Protein AF-A0A851ERD4-F1 (afdb_monomer)

Structure (mmCIF, N/CA/C/O backbone):
data_AF-A0A851ERD4-F1
#
_entry.id   AF-A0A851ERD4-F1
#
loop_
_atom_site.group_PDB
_atom_site.id
_atom_site.type_symbol
_atom_site.label_atom_id
_atom_site.label_alt_id
_atom_site.label_comp_id
_atom_site.label_asym_id
_atom_site.label_entity_id
_atom_site.label_seq_id
_atom_site.pdbx_PDB_ins_code
_atom_site.Cartn_x
_atom_site.Cartn_y
_atom_site.Cartn_z
_atom_site.occupancy
_atom_site.B_iso_or_equiv
_atom_site.auth_seq_id
_atom_site.auth_comp_id
_atom_site.auth_asym_id
_atom_site.auth_atom_id
_atom_site.pdbx_PDB_model_num
ATOM 1 N N . GLU A 1 1 ? 6.445 -4.541 -17.013 1.00 86.62 1 GLU A N 1
ATOM 2 C CA . GLU A 1 1 ? 5.197 -4.159 -16.333 1.00 86.62 1 GLU A CA 1
ATOM 3 C C . GLU A 1 1 ? 5.462 -4.152 -14.835 1.00 86.62 1 GLU A C 1
ATOM 5 O O . GLU A 1 1 ? 6.075 -5.097 -14.352 1.00 86.62 1 GLU A O 1
ATOM 10 N N . LEU A 1 2 ? 5.060 -3.100 -14.121 1.00 92.81 2 LEU A N 1
ATOM 11 C CA . LEU A 1 2 ? 5.131 -3.051 -12.658 1.00 92.81 2 LEU A CA 1
ATOM 12 C C . LEU A 1 2 ? 3.850 -3.637 -12.060 1.00 92.81 2 LEU A C 1
ATOM 14 O O . LEU A 1 2 ? 2.750 -3.295 -12.493 1.00 92.81 2 LEU A O 1
ATOM 18 N N . LYS A 1 3 ? 3.982 -4.502 -11.052 1.00 94.31 3 LYS A N 1
ATOM 19 C CA . LYS A 1 3 ? 2.848 -5.085 -10.329 1.00 94.31 3 LYS A CA 1
ATOM 20 C C . LYS A 1 3 ? 2.863 -4.655 -8.873 1.00 94.31 3 LYS A C 1
ATOM 22 O O . LYS A 1 3 ? 3.857 -4.815 -8.178 1.00 94.31 3 LYS A O 1
ATOM 27 N N . VAL A 1 4 ? 1.721 -4.155 -8.408 1.00 92.75 4 VAL A N 1
ATOM 28 C CA . VAL A 1 4 ? 1.499 -3.775 -7.008 1.00 92.75 4 VAL A CA 1
ATOM 29 C C . VAL A 1 4 ? 0.450 -4.702 -6.402 1.00 92.75 4 VAL A C 1
ATOM 31 O O . VAL A 1 4 ? -0.598 -4.932 -7.023 1.00 92.75 4 VAL A O 1
ATOM 34 N N . SER A 1 5 ? 0.726 -5.233 -5.206 1.00 90.19 5 SER A N 1
ATOM 35 C CA . SER A 1 5 ? -0.166 -6.163 -4.491 1.00 90.19 5 SER A CA 1
ATOM 36 C C . SER A 1 5 ? -1.598 -5.623 -4.372 1.00 90.19 5 SER A C 1
ATOM 38 O O . SER A 1 5 ? -1.812 -4.412 -4.333 1.00 90.19 5 SER A O 1
ATOM 40 N N . ARG A 1 6 ? -2.602 -6.511 -4.408 1.00 83.88 6 ARG A N 1
ATOM 41 C CA . ARG A 1 6 ? -4.032 -6.134 -4.475 1.00 83.88 6 ARG A CA 1
ATOM 42 C C . ARG A 1 6 ? -4.675 -5.867 -3.123 1.00 83.88 6 ARG A C 1
ATOM 44 O O . ARG A 1 6 ? -5.624 -5.097 -3.072 1.00 83.88 6 ARG A O 1
ATOM 51 N N . MET A 1 7 ? -4.194 -6.529 -2.078 1.00 79.44 7 MET A N 1
ATOM 52 C CA . MET A 1 7 ? -4.766 -6.411 -0.746 1.00 79.44 7 MET A CA 1
ATOM 53 C C . MET A 1 7 ? -4.442 -5.035 -0.168 1.00 79.44 7 MET A C 1
ATOM 55 O O . MET A 1 7 ? -3.280 -4.643 -0.081 1.00 79.44 7 MET A O 1
ATOM 59 N N . THR A 1 8 ? -5.489 -4.298 0.182 1.00 85.81 8 THR A N 1
ATOM 60 C CA . THR A 1 8 ? -5.387 -2.940 0.722 1.00 85.81 8 THR A CA 1
ATOM 61 C C . THR A 1 8 ? -6.405 -2.675 1.834 1.00 85.81 8 THR A C 1
ATOM 63 O O . THR A 1 8 ? -6.611 -1.534 2.226 1.00 85.81 8 THR A O 1
ATOM 66 N N . ASN A 1 9 ? -7.056 -3.713 2.358 1.00 92.00 9 ASN A N 1
ATOM 67 C CA . ASN A 1 9 ? -8.061 -3.581 3.405 1.00 92.00 9 ASN A CA 1
ATOM 68 C C . ASN A 1 9 ? -7.537 -4.215 4.698 1.00 92.00 9 ASN A C 1
ATOM 70 O O . ASN A 1 9 ? -7.214 -5.399 4.712 1.00 92.00 9 ASN A O 1
ATOM 74 N N . PHE A 1 10 ? -7.466 -3.432 5.773 1.00 92.50 10 PHE A N 1
ATOM 75 C CA . PHE A 1 10 ? -7.065 -3.902 7.101 1.00 92.50 10 PHE A CA 1
ATOM 76 C C . PHE A 1 10 ? -8.134 -4.762 7.786 1.00 92.50 10 PHE A C 1
ATOM 78 O O . PHE A 1 10 ? -7.823 -5.488 8.734 1.00 92.50 10 PHE A O 1
ATOM 85 N N . GLY A 1 11 ? -9.369 -4.706 7.291 1.00 92.75 11 GLY A N 1
ATOM 86 C CA . GLY A 1 11 ? -10.546 -5.327 7.871 1.00 92.75 11 GLY A CA 1
ATOM 87 C C . GLY A 1 11 ? -11.132 -4.484 8.999 1.00 92.75 11 GLY A C 1
ATOM 88 O O . GLY A 1 11 ? -11.024 -3.254 9.010 1.00 92.75 11 GLY A O 1
ATOM 89 N N . THR A 1 12 ? -11.767 -5.174 9.940 1.00 93.38 12 THR A N 1
ATOM 90 C CA . THR A 1 12 ? -12.308 -4.575 11.159 1.00 93.38 12 THR A CA 1
ATOM 91 C C . THR A 1 12 ? -11.252 -4.591 12.261 1.00 93.38 12 THR A C 1
ATOM 93 O O . THR A 1 12 ? -10.697 -5.648 12.555 1.00 93.38 12 THR A O 1
ATOM 96 N N . LEU A 1 13 ? -10.995 -3.434 12.867 1.00 92.69 13 LEU A N 1
ATOM 97 C CA . LEU A 1 13 ? -10.062 -3.236 13.975 1.00 92.69 13 LEU A CA 1
ATOM 98 C C . LEU A 1 13 ? -10.820 -2.773 15.217 1.00 92.69 13 LEU A C 1
ATOM 100 O O . LEU A 1 13 ? -11.771 -1.990 15.119 1.00 92.69 13 LEU A O 1
ATOM 104 N N . LYS A 1 14 ? -10.379 -3.212 16.396 1.00 92.19 14 LYS A N 1
ATOM 105 C CA . LYS A 1 14 ? -10.869 -2.622 17.648 1.00 92.19 14 LYS A CA 1
ATOM 106 C C . LYS A 1 14 ? -10.272 -1.229 17.830 1.00 92.19 14 LYS A C 1
ATOM 108 O O . LYS A 1 14 ? -9.118 -0.999 17.473 1.00 92.19 14 LYS A O 1
ATOM 113 N N . GLN A 1 15 ? -11.029 -0.298 18.406 1.00 90.81 15 GLN A N 1
ATOM 114 C CA . GLN A 1 15 ? -10.487 1.019 18.741 1.00 90.81 15 GLN A CA 1
ATOM 115 C C . GLN A 1 15 ? -9.234 0.883 19.627 1.00 90.81 15 GLN A C 1
ATOM 117 O O . GLN A 1 15 ? -9.218 0.121 20.591 1.00 90.81 15 GLN A O 1
ATOM 122 N N . GLY A 1 16 ? -8.168 1.600 19.268 1.00 89.19 16 GLY A N 1
ATOM 123 C CA . GLY A 1 16 ? -6.851 1.516 19.906 1.00 89.19 16 GLY A CA 1
ATOM 124 C C . GLY A 1 16 ? -5.935 0.406 19.372 1.00 89.19 16 GLY A C 1
ATOM 125 O O . GLY A 1 16 ? -4.745 0.415 19.685 1.00 89.19 16 GLY A O 1
ATOM 126 N N . GLU A 1 17 ? -6.433 -0.519 18.546 1.00 91.19 17 GLU A N 1
ATOM 127 C CA . GLU A 1 17 ? -5.603 -1.534 17.890 1.00 91.19 17 GLU A CA 1
ATOM 128 C C . GLU A 1 17 ? -4.665 -0.895 16.856 1.00 91.19 17 GLU A C 1
ATOM 130 O O . GLU A 1 17 ? -5.013 0.074 16.175 1.00 91.19 17 GLU A O 1
ATOM 135 N N . SER A 1 18 ? -3.471 -1.467 16.701 1.00 90.56 18 SER A N 1
ATOM 136 C CA . SER A 1 18 ? -2.584 -1.138 15.592 1.00 90.56 18 SER A CA 1
ATOM 137 C C . SER A 1 18 ? -2.277 -2.385 14.771 1.00 90.56 18 SER A C 1
ATOM 139 O O . SER A 1 18 ? -1.866 -3.418 15.306 1.00 90.56 18 SER A O 1
ATOM 141 N N . LYS A 1 19 ? -2.476 -2.284 13.456 1.00 91.31 19 LYS A N 1
ATOM 142 C CA . LYS A 1 19 ? -2.246 -3.364 12.494 1.00 91.31 19 LYS A CA 1
ATOM 143 C C . LYS A 1 19 ? -1.340 -2.875 11.376 1.00 91.31 19 LYS A C 1
ATOM 145 O O . LYS A 1 19 ? -1.415 -1.724 10.948 1.00 91.31 19 LYS A O 1
ATOM 150 N N . ARG A 1 20 ? -0.480 -3.764 10.883 1.00 90.25 20 ARG A N 1
ATOM 151 C CA . ARG A 1 20 ? 0.446 -3.480 9.779 1.00 90.25 20 ARG A CA 1
ATOM 152 C C . ARG A 1 20 ? 0.107 -4.332 8.566 1.00 90.25 20 ARG A C 1
ATOM 154 O O . ARG A 1 20 ? -0.273 -5.493 8.703 1.00 90.25 20 ARG A O 1
ATOM 161 N N . MET A 1 21 ? 0.300 -3.759 7.388 1.00 90.25 21 MET A N 1
ATOM 162 C CA . MET A 1 21 ? 0.091 -4.417 6.105 1.00 90.25 21 MET A CA 1
ATOM 163 C C . MET A 1 21 ? 1.270 -4.129 5.183 1.00 90.25 21 MET A C 1
ATOM 165 O O . MET A 1 21 ? 1.745 -2.996 5.092 1.00 90.25 21 MET A O 1
ATOM 169 N N . ILE A 1 22 ? 1.721 -5.156 4.470 1.00 90.88 22 ILE A N 1
ATOM 170 C CA . ILE A 1 22 ? 2.809 -5.035 3.501 1.00 90.88 22 ILE A CA 1
ATOM 171 C C . ILE A 1 22 ? 2.238 -4.867 2.097 1.00 90.88 22 ILE A C 1
ATOM 173 O O . ILE A 1 22 ? 1.600 -5.776 1.574 1.00 90.88 22 ILE A O 1
ATOM 177 N N . ILE A 1 23 ? 2.528 -3.746 1.441 1.00 91.56 23 ILE A N 1
ATOM 178 C CA . ILE A 1 23 ? 2.234 -3.570 0.019 1.00 91.56 23 ILE A CA 1
ATOM 179 C C . ILE A 1 23 ? 3.495 -3.865 -0.774 1.00 91.56 23 ILE A C 1
ATOM 181 O O . ILE A 1 23 ? 4.487 -3.140 -0.712 1.00 91.56 23 ILE A O 1
ATOM 185 N N . TRP A 1 24 ? 3.435 -4.928 -1.562 1.00 92.38 24 TRP A N 1
ATOM 186 C CA . TRP A 1 24 ? 4.535 -5.301 -2.429 1.00 92.38 24 TRP A CA 1
ATOM 187 C C . TRP A 1 24 ? 4.486 -4.603 -3.784 1.00 92.38 24 TRP A C 1
ATOM 189 O O . TRP A 1 24 ? 3.407 -4.421 -4.361 1.00 92.38 24 TRP A O 1
ATOM 199 N N . ILE A 1 25 ? 5.672 -4.312 -4.313 1.00 94.00 25 ILE A N 1
ATOM 200 C CA . ILE A 1 25 ? 5.908 -3.720 -5.627 1.00 94.00 25 ILE A CA 1
ATOM 201 C C . ILE A 1 25 ? 6.947 -4.588 -6.339 1.00 94.00 25 ILE A C 1
ATOM 203 O O . ILE A 1 25 ? 8.076 -4.709 -5.877 1.00 94.00 25 ILE A O 1
ATOM 207 N N . GLU A 1 26 ? 6.569 -5.201 -7.454 1.00 94.56 26 GLU A N 1
ATOM 208 C CA . GLU A 1 26 ? 7.416 -6.114 -8.223 1.00 94.56 26 GLU A CA 1
ATOM 209 C C . GLU A 1 26 ? 7.576 -5.612 -9.657 1.00 94.56 26 GLU A C 1
ATOM 211 O O . GLU A 1 26 ? 6.590 -5.370 -10.364 1.00 94.56 26 GLU A O 1
ATOM 216 N N . ASN A 1 27 ? 8.820 -5.485 -10.112 1.00 95.06 27 ASN A N 1
ATOM 217 C CA . ASN A 1 27 ? 9.122 -5.096 -11.480 1.00 95.06 27 ASN A CA 1
ATOM 218 C C . ASN A 1 27 ? 9.203 -6.331 -12.388 1.00 95.06 27 ASN A C 1
ATOM 220 O O . ASN A 1 27 ? 10.268 -6.898 -12.600 1.00 95.06 27 ASN A O 1
ATOM 224 N N . LYS A 1 28 ? 8.085 -6.706 -13.021 1.00 95.00 28 LYS A N 1
ATOM 225 C CA . LYS A 1 28 ? 8.052 -7.749 -14.070 1.00 95.00 28 LYS A CA 1
ATOM 226 C C . LYS A 1 28 ? 8.456 -7.223 -15.454 1.00 95.00 28 LYS A C 1
ATOM 228 O O . LYS A 1 28 ? 8.181 -7.848 -16.477 1.00 95.00 28 LYS A O 1
ATOM 233 N N . GLY A 1 29 ? 8.972 -5.998 -15.534 1.00 92.94 29 GLY A N 1
ATOM 234 C CA . GLY A 1 29 ? 9.456 -5.383 -16.765 1.00 92.94 29 GLY A CA 1
ATOM 235 C C . GLY A 1 29 ? 10.870 -5.805 -17.131 1.00 92.94 29 GLY A C 1
ATOM 236 O O . GLY A 1 29 ? 11.468 -6.663 -16.500 1.00 92.94 29 GLY A O 1
ATOM 237 N N . ARG A 1 30 ? 11.395 -5.173 -18.185 1.00 94.31 30 ARG A N 1
ATOM 238 C CA . ARG A 1 30 ? 12.788 -5.329 -18.639 1.00 94.31 30 ARG A CA 1
ATOM 239 C C . ARG A 1 30 ? 13.658 -4.111 -18.332 1.00 94.31 30 ARG A C 1
ATOM 241 O O . ARG A 1 30 ? 14.856 -4.149 -18.567 1.00 94.31 30 ARG A O 1
ATOM 248 N N . ILE A 1 31 ? 13.045 -3.030 -17.858 1.00 94.62 31 ILE A N 1
ATOM 249 C CA . ILE A 1 31 ? 13.696 -1.747 -17.600 1.00 94.62 31 ILE A CA 1
ATOM 250 C C . ILE A 1 31 ? 13.603 -1.483 -16.092 1.00 94.62 31 ILE A C 1
ATOM 252 O O . ILE A 1 31 ? 12.541 -1.764 -15.520 1.00 94.62 31 ILE A O 1
ATOM 256 N N . PRO A 1 32 ? 14.673 -0.984 -15.444 1.00 94.88 32 PRO A N 1
ATOM 257 C CA . PRO A 1 32 ? 14.616 -0.527 -14.060 1.00 94.88 32 PRO A CA 1
ATOM 258 C C . PRO A 1 32 ? 13.521 0.517 -13.852 1.00 94.88 32 PRO A C 1
ATOM 260 O O . PRO A 1 32 ? 13.204 1.289 -14.755 1.00 94.88 32 PRO A O 1
ATOM 263 N N . GLN A 1 33 ? 12.935 0.518 -12.662 1.00 95.31 33 GLN A N 1
ATOM 264 C CA . GLN A 1 33 ? 11.847 1.418 -12.303 1.00 95.31 33 GLN A CA 1
ATOM 265 C C . GLN A 1 33 ? 12.176 2.128 -11.004 1.00 95.31 33 GLN A C 1
ATOM 267 O O . GLN A 1 33 ? 12.621 1.494 -10.053 1.00 95.31 33 GLN A O 1
ATOM 272 N N . SER A 1 34 ? 11.941 3.430 -10.965 1.00 93.50 34 SER A N 1
ATOM 273 C CA . SER A 1 34 ? 12.376 4.274 -9.860 1.00 93.50 34 SER A CA 1
ATOM 274 C C . SER A 1 34 ? 11.184 4.767 -9.070 1.00 93.50 34 SER A C 1
ATOM 276 O O . SER A 1 34 ? 10.372 5.523 -9.597 1.00 93.50 34 SER A O 1
ATOM 278 N N . LEU A 1 35 ? 11.072 4.349 -7.810 1.00 93.25 35 LEU A N 1
ATOM 279 C CA . LEU A 1 35 ? 10.078 4.875 -6.885 1.00 93.25 35 LEU A CA 1
ATOM 280 C C . LEU A 1 35 ? 10.630 6.162 -6.256 1.00 93.25 35 LEU A C 1
ATOM 282 O O . LEU A 1 35 ? 11.544 6.128 -5.430 1.00 93.25 35 LEU A O 1
ATOM 286 N N . ILE A 1 36 ? 10.062 7.296 -6.662 1.00 92.69 36 ILE A N 1
ATOM 287 C CA . ILE A 1 36 ? 10.491 8.643 -6.257 1.00 92.69 36 ILE A CA 1
ATOM 288 C C . ILE A 1 36 ? 9.598 9.244 -5.169 1.00 92.69 36 ILE A C 1
ATOM 290 O O . ILE A 1 36 ? 10.004 10.164 -4.464 1.00 92.69 36 ILE A O 1
ATOM 294 N N . SER A 1 37 ? 8.370 8.740 -5.004 1.00 91.19 37 SER A N 1
ATOM 295 C CA . SER A 1 37 ? 7.503 9.141 -3.894 1.00 91.19 37 SER A CA 1
ATOM 296 C C . SER A 1 37 ? 6.555 8.027 -3.463 1.00 91.19 37 SER A C 1
ATOM 298 O O . SER A 1 37 ? 6.125 7.200 -4.263 1.00 91.19 37 SER A O 1
ATOM 300 N N . CYS A 1 38 ? 6.210 8.025 -2.181 1.00 91.06 38 CYS A N 1
ATOM 301 C CA . CYS A 1 38 ? 5.203 7.150 -1.602 1.00 91.06 38 CYS A CA 1
ATOM 302 C C . CYS A 1 38 ? 4.519 7.936 -0.482 1.00 91.06 38 CYS A C 1
ATOM 304 O O . CYS A 1 38 ? 5.163 8.295 0.501 1.00 91.06 38 CYS A O 1
ATOM 306 N N . ARG A 1 39 ? 3.249 8.299 -0.674 1.00 89.81 39 ARG A N 1
ATOM 307 C CA . ARG A 1 39 ? 2.523 9.180 0.253 1.00 89.81 39 ARG A CA 1
ATOM 308 C C . ARG A 1 39 ? 1.043 8.841 0.321 1.00 89.81 39 ARG A C 1
ATOM 310 O O . ARG A 1 39 ? 0.477 8.351 -0.653 1.00 89.81 39 ARG A O 1
ATOM 317 N N . LEU A 1 40 ? 0.420 9.171 1.445 1.00 90.50 40 LEU A N 1
ATOM 318 C CA . LEU A 1 40 ? -1.034 9.202 1.585 1.00 90.50 40 LEU A CA 1
ATOM 319 C C . LEU A 1 40 ? -1.535 10.565 1.090 1.00 90.50 40 LEU A C 1
ATOM 321 O O . LEU A 1 40 ? -0.899 11.588 1.352 1.00 90.50 40 LEU A O 1
ATOM 325 N N . ALA A 1 41 ? -2.606 10.566 0.303 1.00 86.19 41 ALA A N 1
ATOM 326 C CA . ALA A 1 41 ? -3.122 11.744 -0.396 1.00 86.19 41 ALA A CA 1
ATOM 327 C C . ALA A 1 41 ? -4.413 12.308 0.215 1.00 86.19 41 ALA A C 1
ATOM 329 O O . ALA A 1 41 ? -5.004 13.232 -0.344 1.00 86.19 41 ALA A O 1
ATOM 330 N N . GLY A 1 42 ? -4.870 11.737 1.320 1.00 72.00 42 GLY A N 1
ATOM 331 C CA . GLY A 1 42 ? -6.085 12.118 2.009 1.00 72.00 42 GLY A CA 1
ATOM 332 C C . GLY A 1 42 ? -5.912 13.333 2.901 1.00 72.00 42 GLY A C 1
ATOM 333 O O . GLY A 1 42 ? -4.818 13.775 3.247 1.00 72.00 42 GLY A O 1
ATOM 334 N N . TRP A 1 43 ? -7.066 13.896 3.236 1.00 55.03 43 TRP A N 1
ATOM 335 C CA . TRP A 1 43 ? -7.218 15.142 3.981 1.00 55.03 43 TRP A CA 1
ATOM 336 C C . TRP A 1 43 ? -7.251 14.926 5.503 1.00 55.03 43 TRP A C 1
ATOM 338 O O . TRP A 1 43 ? -7.303 15.883 6.276 1.00 55.03 43 TRP A O 1
ATOM 348 N N . VAL A 1 44 ? -7.273 13.669 5.950 1.00 58.97 44 VAL A N 1
ATOM 349 C CA . VAL A 1 44 ? -7.464 13.331 7.359 1.00 58.97 44 VAL A CA 1
ATOM 350 C C . VAL A 1 44 ? -6.189 13.689 8.125 1.00 58.97 44 VAL A C 1
ATOM 352 O O . VAL A 1 44 ? -5.139 13.084 7.930 1.00 58.97 44 VAL A O 1
ATOM 355 N N . LYS A 1 45 ? -6.276 14.718 8.978 1.00 57.84 45 LYS A N 1
ATOM 356 C CA . LYS A 1 45 ? -5.169 15.168 9.842 1.00 57.84 45 LYS A CA 1
ATOM 357 C C . LYS A 1 45 ? -4.820 14.137 10.918 1.00 57.84 45 LYS A C 1
ATOM 359 O O . LYS A 1 45 ? -3.702 14.127 11.435 1.00 57.84 45 LYS A O 1
ATOM 364 N N . ASP A 1 46 ? -5.779 13.281 11.246 1.00 62.91 46 ASP A N 1
ATOM 365 C CA . ASP A 1 46 ? -5.619 12.226 12.229 1.00 62.91 46 ASP A CA 1
ATOM 366 C C . ASP A 1 46 ? -4.739 11.117 11.647 1.00 62.91 46 ASP A C 1
ATOM 368 O O . ASP A 1 46 ? -4.989 10.588 10.563 1.00 62.91 46 ASP A O 1
ATOM 372 N N . LYS A 1 47 ? -3.682 10.761 12.381 1.00 75.94 47 LYS A N 1
ATOM 373 C CA . LYS A 1 47 ? -2.631 9.811 11.973 1.00 75.94 47 LYS A CA 1
ATOM 374 C C . LYS A 1 47 ? -3.109 8.346 11.984 1.00 75.94 47 LYS A C 1
ATOM 376 O O . LYS A 1 47 ? -2.372 7.467 12.426 1.00 75.94 47 LYS A O 1
ATOM 381 N N . GLN A 1 48 ? -4.342 8.074 11.542 1.00 88.38 48 GLN A N 1
ATOM 382 C CA . GLN A 1 48 ? -4.898 6.720 11.492 1.00 88.38 48 GLN A CA 1
ATOM 383 C C . GLN A 1 48 ? -4.097 5.833 10.548 1.00 88.38 48 GLN A C 1
ATOM 385 O O . GLN A 1 48 ? -3.826 4.689 10.887 1.00 88.38 48 GLN A O 1
ATOM 390 N N . PHE A 1 49 ? -3.664 6.363 9.406 1.00 90.31 49 PHE A N 1
ATOM 391 C CA . PHE A 1 49 ? -2.765 5.659 8.504 1.00 90.31 49 PHE A CA 1
ATOM 392 C C . PHE A 1 49 ? -1.392 6.323 8.486 1.00 90.31 49 PHE A C 1
ATOM 394 O O . PHE A 1 49 ? -1.276 7.547 8.419 1.00 90.31 49 PHE A O 1
ATOM 401 N N . SER A 1 50 ? -0.343 5.509 8.496 1.00 89.62 50 SER A N 1
ATOM 402 C CA . SER A 1 50 ? 1.024 5.955 8.248 1.00 89.62 50 SER A CA 1
ATOM 403 C C . SER A 1 50 ? 1.746 5.004 7.299 1.00 89.62 50 SER A C 1
ATOM 405 O O . SER A 1 50 ? 1.345 3.855 7.096 1.00 89.62 50 SER A O 1
ATOM 407 N N . VAL A 1 51 ? 2.798 5.524 6.669 1.00 89.06 51 VAL A N 1
ATOM 408 C CA . VAL A 1 51 ? 3.597 4.810 5.675 1.00 89.06 51 VAL A CA 1
ATOM 409 C C . VAL A 1 51 ? 5.036 4.750 6.154 1.00 89.06 51 VAL A C 1
ATOM 411 O O . VAL A 1 51 ? 5.621 5.761 6.540 1.00 89.06 51 VAL A O 1
ATOM 414 N N . GLU A 1 52 ? 5.615 3.562 6.069 1.00 88.25 52 GLU A N 1
ATOM 415 C CA . GLU A 1 52 ? 7.023 3.308 6.324 1.00 88.25 52 GLU A CA 1
ATOM 416 C C . GLU A 1 52 ? 7.652 2.630 5.108 1.00 88.25 52 GLU A C 1
ATOM 418 O O . GLU A 1 52 ? 7.081 1.726 4.490 1.00 88.25 52 GLU A O 1
ATOM 423 N N . ILE A 1 53 ? 8.847 3.089 4.745 1.00 84.56 53 ILE A N 1
ATOM 424 C CA . ILE A 1 53 ? 9.579 2.599 3.581 1.00 84.56 53 ILE A CA 1
ATOM 425 C C . ILE A 1 53 ? 10.920 2.067 4.081 1.00 84.56 53 ILE A C 1
ATOM 427 O O . ILE A 1 53 ? 11.738 2.855 4.568 1.00 84.56 53 ILE A O 1
ATOM 431 N N . PRO A 1 54 ? 11.166 0.752 3.984 1.00 76.62 54 PRO A N 1
ATOM 432 C CA . PRO A 1 54 ? 12.451 0.175 4.338 1.00 76.62 54 PRO A CA 1
ATOM 433 C C . PRO A 1 54 ? 13.547 0.754 3.435 1.00 76.62 54 PRO A C 1
ATOM 435 O O . PRO A 1 54 ? 13.594 0.476 2.240 1.00 76.62 54 PRO A O 1
ATOM 438 N N . GLN A 1 55 ? 14.451 1.558 3.999 1.00 66.38 55 GLN A N 1
ATOM 439 C CA . GLN A 1 55 ? 15.573 2.133 3.241 1.00 66.38 55 GLN A CA 1
ATOM 440 C C . GLN A 1 55 ? 16.649 1.093 2.886 1.00 66.38 55 GLN A C 1
ATOM 442 O O . GLN A 1 55 ? 17.438 1.313 1.972 1.00 66.38 55 GLN A O 1
ATOM 447 N N . LYS A 1 56 ? 16.675 -0.053 3.578 1.00 60.59 56 LYS A N 1
ATOM 448 C CA . LYS A 1 56 ? 17.582 -1.172 3.304 1.00 60.59 56 LYS A CA 1
ATOM 449 C C . LYS A 1 56 ? 16.748 -2.388 2.899 1.00 60.59 56 LYS A C 1
ATOM 451 O O . LYS A 1 56 ? 16.185 -3.063 3.755 1.00 60.59 56 LYS A O 1
ATOM 456 N N . CYS A 1 57 ? 16.665 -2.666 1.599 1.00 52.88 57 CYS A N 1
ATOM 457 C CA . CYS A 1 57 ? 15.965 -3.842 1.058 1.00 52.88 57 CYS A CA 1
ATOM 458 C C . CYS A 1 57 ? 16.705 -5.177 1.314 1.00 52.88 57 CYS A C 1
ATOM 460 O O . CYS A 1 57 ? 16.323 -6.196 0.754 1.00 52.88 57 CYS A O 1
ATOM 462 N N . GLU A 1 58 ? 17.753 -5.197 2.149 1.00 50.28 58 GLU A N 1
ATOM 463 C CA . GLU A 1 58 ? 18.562 -6.401 2.424 1.00 50.28 58 GLU A CA 1
ATOM 464 C C . GLU A 1 58 ? 17.851 -7.461 3.279 1.00 50.28 58 GLU A C 1
ATOM 466 O O . GLU A 1 58 ? 18.292 -8.606 3.323 1.00 50.28 58 GLU A O 1
ATOM 471 N N . ASN A 1 59 ? 16.749 -7.115 3.945 1.00 53.12 59 ASN A N 1
ATOM 472 C CA . ASN A 1 59 ? 16.066 -8.010 4.872 1.00 53.12 59 ASN A CA 1
ATOM 473 C C . ASN A 1 59 ? 14.697 -8.413 4.314 1.00 53.12 59 ASN A C 1
ATOM 475 O O . ASN A 1 59 ? 13.959 -7.572 3.796 1.00 53.12 59 ASN A O 1
ATOM 479 N N . SER A 1 60 ? 14.331 -9.691 4.457 1.00 69.25 60 SER A N 1
ATOM 480 C CA . SER A 1 60 ? 12.963 -10.137 4.177 1.00 69.25 60 SER A CA 1
ATOM 481 C C . SER A 1 60 ? 11.960 -9.316 5.010 1.00 69.25 60 SER A C 1
ATOM 483 O O . SER A 1 60 ? 12.330 -8.788 6.067 1.00 69.25 60 SER A O 1
ATOM 485 N N . PRO A 1 61 ? 10.692 -9.179 4.584 1.00 69.69 61 PRO A N 1
ATOM 486 C CA . PRO A 1 61 ? 9.706 -8.415 5.347 1.00 69.69 61 PRO A CA 1
ATOM 487 C C . PRO A 1 61 ? 9.589 -8.884 6.793 1.00 69.69 61 PRO A C 1
ATOM 489 O O . PRO A 1 61 ? 9.435 -8.066 7.691 1.00 69.69 61 PRO A O 1
ATOM 492 N N . GLU A 1 62 ? 9.727 -10.186 7.036 1.00 71.88 62 GLU A N 1
ATOM 493 C CA . GLU A 1 62 ? 9.719 -10.782 8.370 1.00 71.88 62 GLU A CA 1
ATOM 494 C C . GLU A 1 62 ? 10.882 -10.268 9.226 1.00 71.88 62 GLU A C 1
ATOM 496 O O . GLU A 1 62 ? 10.683 -9.893 10.382 1.00 71.88 62 GLU A O 1
ATOM 501 N N . ALA A 1 63 ? 12.086 -10.189 8.654 1.00 68.62 63 ALA A N 1
ATOM 502 C CA . ALA A 1 63 ? 13.263 -9.661 9.332 1.00 68.62 63 ALA A CA 1
ATOM 503 C C . ALA A 1 63 ? 13.157 -8.145 9.575 1.00 68.62 63 ALA A C 1
ATOM 505 O O . ALA A 1 63 ? 13.516 -7.675 10.655 1.00 68.62 63 ALA A O 1
ATOM 506 N N . TYR A 1 64 ? 12.599 -7.381 8.626 1.00 73.88 64 TYR A N 1
ATOM 507 C CA . TYR A 1 64 ? 12.318 -5.954 8.823 1.00 73.88 64 TYR A CA 1
ATOM 508 C C . TYR A 1 64 ? 11.316 -5.737 9.961 1.00 73.88 64 TYR A C 1
ATOM 510 O O . TYR A 1 64 ? 11.592 -4.991 10.900 1.00 73.88 64 TYR A O 1
ATOM 518 N N . LEU A 1 65 ? 10.190 -6.449 9.937 1.00 71.56 65 LEU A N 1
ATOM 519 C CA 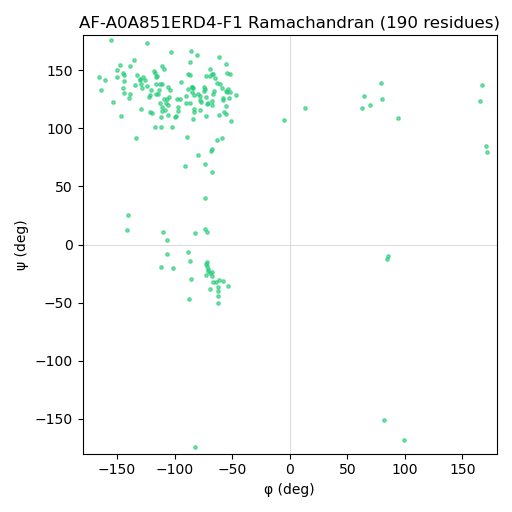. LEU A 1 65 ? 9.155 -6.346 10.963 1.00 71.56 65 LEU A CA 1
ATOM 520 C C . LEU A 1 65 ? 9.655 -6.761 12.348 1.00 71.56 65 LEU A C 1
ATOM 522 O O . LEU A 1 65 ? 9.279 -6.128 13.332 1.00 71.56 65 LEU A O 1
ATOM 526 N N . SER A 1 66 ? 10.521 -7.776 12.424 1.00 65.25 66 SER A N 1
ATOM 527 C CA . SER A 1 66 ? 11.143 -8.216 13.678 1.00 65.25 66 SER A CA 1
ATOM 528 C C . SER A 1 66 ? 12.175 -7.227 14.229 1.00 65.25 66 SER A C 1
ATOM 530 O O . SER A 1 66 ? 12.499 -7.300 15.413 1.00 65.25 66 SER A O 1
ATOM 532 N N . SER A 1 67 ? 12.722 -6.340 13.392 1.00 64.00 67 SER A N 1
ATOM 533 C CA . SER A 1 67 ? 13.747 -5.364 13.790 1.00 64.00 67 SER A CA 1
ATOM 534 C C . SER A 1 67 ? 13.181 -4.054 14.350 1.00 64.00 67 SER A C 1
ATOM 536 O O . SER A 1 67 ? 13.914 -3.283 14.968 1.00 64.00 67 SER A O 1
ATOM 538 N N . ILE A 1 68 ? 11.884 -3.792 14.159 1.00 64.88 68 ILE A N 1
ATOM 539 C CA . ILE A 1 68 ? 11.230 -2.580 14.663 1.00 64.88 68 ILE A CA 1
ATOM 540 C C . ILE A 1 68 ? 10.955 -2.756 16.167 1.00 64.88 68 ILE A C 1
ATOM 542 O O . ILE A 1 68 ? 10.272 -3.715 16.535 1.00 64.88 68 ILE A O 1
ATOM 546 N N . PRO A 1 69 ? 11.432 -1.852 17.048 1.00 50.50 69 PRO A N 1
ATOM 547 C CA . PRO A 1 69 ? 11.185 -1.951 18.483 1.00 50.50 69 PRO A CA 1
ATOM 548 C C . PRO A 1 69 ? 9.679 -1.957 18.780 1.00 50.50 69 PRO A C 1
ATOM 550 O O . PRO A 1 69 ? 8.934 -1.065 18.370 1.00 50.50 69 PRO A O 1
ATOM 553 N N . ILE A 1 70 ? 9.234 -2.996 19.489 1.00 48.53 70 ILE A N 1
ATOM 554 C CA . ILE A 1 70 ? 7.839 -3.216 19.882 1.00 48.53 70 ILE A CA 1
ATOM 555 C C . ILE A 1 70 ? 7.551 -2.335 21.099 1.00 48.53 70 ILE A C 1
ATOM 557 O O . ILE A 1 70 ? 7.518 -2.796 22.234 1.00 48.53 70 ILE A O 1
ATOM 561 N N . ASN A 1 71 ? 7.363 -1.040 20.876 1.00 44.38 71 ASN A N 1
ATOM 562 C CA . ASN A 1 71 ? 6.843 -0.152 21.908 1.00 44.38 71 ASN A CA 1
ATOM 563 C C . ASN A 1 71 ? 5.316 -0.1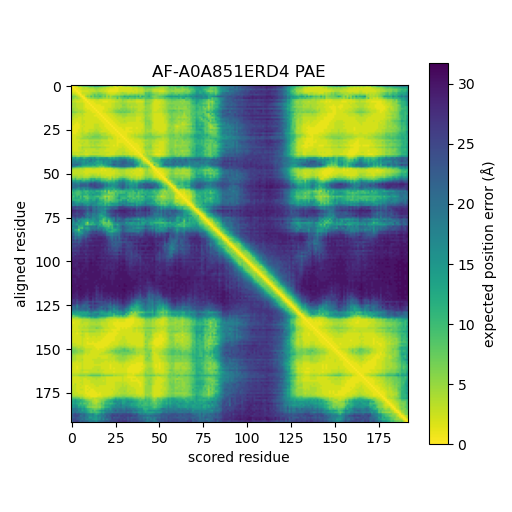14 21.800 1.00 44.38 71 ASN A C 1
ATOM 565 O O . ASN A 1 71 ? 4.791 0.903 21.371 1.00 44.38 71 ASN A O 1
ATOM 569 N N . GLN A 1 72 ? 4.628 -1.224 22.099 1.00 41.34 72 GLN A N 1
ATOM 570 C CA . GLN A 1 72 ? 3.233 -1.274 22.584 1.00 41.34 72 GLN A CA 1
ATOM 571 C C . GLN A 1 72 ? 2.659 -2.695 22.517 1.00 41.34 72 GLN A C 1
ATOM 573 O O . GLN A 1 72 ? 2.802 -3.419 21.535 1.00 41.34 72 GLN A O 1
ATOM 578 N N . GLU A 1 73 ? 1.961 -3.051 23.588 1.00 36.59 73 GLU A N 1
ATOM 579 C CA . GLU A 1 73 ? 1.513 -4.387 23.993 1.00 36.59 73 GLU A CA 1
ATOM 580 C C . GLU A 1 73 ? 0.338 -4.974 23.174 1.00 36.59 73 GLU A C 1
ATOM 582 O O . GLU A 1 73 ? -0.246 -5.966 23.586 1.00 36.59 73 GLU A O 1
ATOM 587 N N . ASN A 1 74 ? -0.030 -4.407 22.015 1.00 42.44 74 ASN A N 1
ATOM 588 C CA . ASN A 1 74 ? -1.226 -4.828 21.251 1.00 42.44 74 ASN A CA 1
ATOM 589 C C . ASN A 1 74 ? -1.053 -4.867 19.718 1.00 42.44 74 ASN A C 1
ATOM 591 O O . ASN A 1 74 ? -2.020 -4.735 18.972 1.00 42.44 74 ASN A O 1
ATOM 595 N N . LEU A 1 75 ? 0.168 -5.042 19.211 1.00 45.69 75 LEU A N 1
ATOM 596 C CA . LEU A 1 75 ? 0.403 -5.109 17.764 1.00 45.69 75 LEU A CA 1
ATOM 597 C C . LEU A 1 75 ? 0.141 -6.520 17.216 1.00 45.69 75 LEU A C 1
ATOM 599 O O . LEU A 1 75 ? 0.853 -7.471 17.546 1.00 45.69 75 LEU A O 1
ATOM 603 N N . SER A 1 76 ? -0.855 -6.652 16.339 1.00 51.25 76 SER A N 1
ATOM 604 C CA . SER A 1 76 ? -1.085 -7.879 15.574 1.00 51.25 76 SER A CA 1
ATOM 605 C C . SER A 1 76 ? 0.065 -8.125 14.581 1.00 51.25 76 SER A C 1
ATOM 607 O O . SER A 1 76 ? 0.689 -7.191 14.066 1.00 51.25 76 SER A O 1
ATOM 609 N N . LYS A 1 77 ? 0.393 -9.405 14.330 1.00 58.38 77 LYS A N 1
ATOM 610 C CA . LYS A 1 77 ? 1.396 -9.795 13.321 1.00 58.38 77 LYS A CA 1
ATOM 611 C C . LYS A 1 77 ? 1.019 -9.159 11.982 1.00 58.38 77 LYS A C 1
ATOM 613 O O . LYS A 1 77 ? -0.141 -9.228 11.586 1.00 58.38 77 LYS A O 1
ATOM 618 N N . ALA A 1 78 ? 1.988 -8.558 11.294 1.00 56.38 78 ALA A N 1
ATOM 619 C CA . ALA A 1 78 ? 1.718 -7.934 10.005 1.00 56.38 78 ALA A CA 1
ATOM 620 C C . ALA A 1 78 ? 1.169 -8.968 9.015 1.00 56.38 78 ALA A C 1
ATOM 622 O O . ALA A 1 78 ? 1.723 -10.063 8.879 1.00 56.38 78 ALA A O 1
ATOM 623 N N . GLU A 1 79 ? 0.110 -8.606 8.299 1.00 64.00 79 GLU A N 1
ATOM 624 C CA . GLU A 1 79 ? -0.383 -9.428 7.201 1.00 64.00 79 GLU A CA 1
ATOM 625 C C . GLU A 1 79 ? 0.519 -9.220 5.982 1.00 64.00 79 GLU A C 1
ATOM 627 O O . GLU A 1 79 ? 0.656 -8.117 5.438 1.00 64.00 79 GLU A O 1
ATOM 632 N N . ILE A 1 80 ? 1.186 -10.305 5.582 1.00 59.56 80 ILE A N 1
ATOM 633 C CA . ILE A 1 80 ? 2.003 -10.344 4.374 1.00 59.56 80 ILE A CA 1
ATOM 634 C C . ILE A 1 80 ? 1.063 -10.606 3.207 1.00 59.56 80 ILE A C 1
ATOM 636 O O . ILE A 1 80 ? 0.483 -11.685 3.077 1.00 59.56 80 ILE A O 1
ATOM 640 N N . ASN A 1 81 ? 0.937 -9.619 2.330 1.00 60.31 81 ASN A N 1
ATOM 641 C CA . ASN A 1 81 ? 0.122 -9.771 1.141 1.00 60.31 81 ASN A CA 1
ATOM 642 C C . ASN A 1 81 ? 0.769 -10.791 0.197 1.00 60.31 81 ASN A C 1
ATOM 644 O O . ASN A 1 81 ? 1.918 -10.638 -0.216 1.00 60.31 81 ASN A O 1
ATOM 648 N N . SER A 1 82 ? 0.022 -11.836 -0.150 1.00 42.41 82 SER A N 1
ATOM 649 C CA . SER A 1 82 ? 0.457 -12.834 -1.122 1.00 42.41 82 SER A CA 1
ATOM 650 C C . SER A 1 82 ? 0.391 -12.260 -2.539 1.00 42.41 82 SER A C 1
ATOM 652 O O . SER A 1 82 ? -0.610 -11.657 -2.944 1.00 42.41 82 SER A O 1
ATOM 654 N N . PHE A 1 83 ? 1.451 -12.474 -3.315 1.00 41.25 83 PHE A N 1
ATOM 655 C CA . PHE A 1 83 ? 1.329 -12.504 -4.764 1.00 41.25 83 PHE A CA 1
ATOM 656 C C . PHE A 1 83 ? 0.910 -13.910 -5.163 1.00 41.25 83 PHE A C 1
ATOM 658 O O . PHE A 1 83 ? 1.506 -14.880 -4.702 1.00 41.25 83 PHE A O 1
ATOM 665 N N . ASN A 1 84 ? -0.050 -14.031 -6.077 1.00 40.72 84 ASN A N 1
ATOM 666 C CA . ASN A 1 84 ? -0.210 -15.275 -6.823 1.00 40.72 84 ASN A CA 1
ATOM 667 C C . ASN A 1 84 ? 1.076 -15.480 -7.646 1.00 40.72 84 ASN A C 1
ATOM 669 O O . ASN A 1 84 ? 1.188 -14.955 -8.755 1.00 40.72 84 ASN A O 1
ATOM 673 N N . ASN A 1 85 ? 2.064 -16.157 -7.061 1.00 42.00 85 ASN A N 1
ATOM 674 C CA . ASN A 1 85 ? 3.334 -16.492 -7.684 1.00 42.00 85 ASN A CA 1
ATOM 675 C C . ASN A 1 85 ? 3.355 -17.990 -7.963 1.00 42.00 85 ASN A C 1
ATOM 677 O O . ASN A 1 85 ? 3.343 -18.808 -7.047 1.00 42.00 85 ASN A O 1
ATOM 681 N N . ASP A 1 86 ? 3.405 -18.311 -9.248 1.00 44.50 86 ASP A N 1
ATOM 682 C CA . ASP A 1 86 ? 3.933 -19.569 -9.745 1.00 44.50 86 ASP A CA 1
ATOM 683 C C . ASP A 1 86 ? 5.454 -19.373 -9.903 1.00 44.50 86 ASP A C 1
ATOM 685 O O . ASP A 1 86 ? 5.881 -18.430 -10.572 1.00 44.50 86 ASP A O 1
ATOM 689 N N . GLY A 1 87 ? 6.257 -20.201 -9.229 1.00 41.72 87 GLY A N 1
ATOM 690 C CA . GLY A 1 87 ? 7.724 -20.227 -9.336 1.00 41.72 87 GLY A CA 1
ATOM 691 C C . GLY A 1 87 ? 8.490 -19.393 -8.298 1.00 41.72 87 GLY A C 1
ATOM 692 O O . GLY A 1 87 ? 8.519 -18.167 -8.349 1.00 41.72 87 GLY A O 1
ATOM 693 N N . GLY A 1 88 ? 9.152 -20.077 -7.359 1.00 39.47 88 GLY A N 1
ATOM 694 C CA . GLY A 1 88 ? 10.087 -19.480 -6.404 1.00 39.47 88 GLY A CA 1
ATOM 695 C C . GLY A 1 88 ? 11.519 -19.423 -6.938 1.00 39.47 88 GLY A C 1
ATOM 696 O O . GLY A 1 88 ? 11.957 -20.343 -7.621 1.00 39.47 88 GLY A O 1
ATOM 697 N N . THR A 1 89 ? 12.265 -18.386 -6.557 1.00 35.59 89 THR A N 1
ATOM 698 C CA . THR A 1 89 ? 13.731 -18.357 -6.654 1.00 35.59 89 THR A CA 1
ATOM 699 C C . THR A 1 89 ? 14.326 -17.612 -5.461 1.00 35.59 89 THR A C 1
ATOM 701 O O . THR A 1 89 ? 13.893 -16.518 -5.100 1.00 35.59 89 THR A O 1
ATOM 704 N N . THR A 1 90 ? 15.308 -18.257 -4.838 1.00 32.91 90 THR A N 1
ATOM 705 C CA . THR A 1 90 ? 16.217 -17.764 -3.796 1.00 32.91 90 THR A CA 1
ATOM 706 C C . THR A 1 90 ? 17.097 -16.625 -4.319 1.00 32.91 90 THR A C 1
ATOM 708 O O . THR A 1 90 ? 17.587 -16.711 -5.441 1.00 32.91 90 THR A O 1
ATOM 711 N N . CYS A 1 91 ? 17.318 -15.586 -3.509 1.00 40.97 91 CYS A N 1
ATOM 712 C CA . CYS A 1 91 ? 18.206 -14.466 -3.833 1.00 40.97 91 CYS A CA 1
ATOM 713 C C . CYS A 1 91 ? 19.582 -14.678 -3.178 1.00 40.97 91 CYS A C 1
ATOM 715 O O . CYS A 1 91 ? 19.661 -14.906 -1.969 1.00 40.97 91 CYS A O 1
ATOM 717 N N . GLU A 1 92 ? 20.651 -14.640 -3.977 1.00 30.42 92 GLU A N 1
ATOM 718 C CA . GLU A 1 92 ? 22.039 -14.631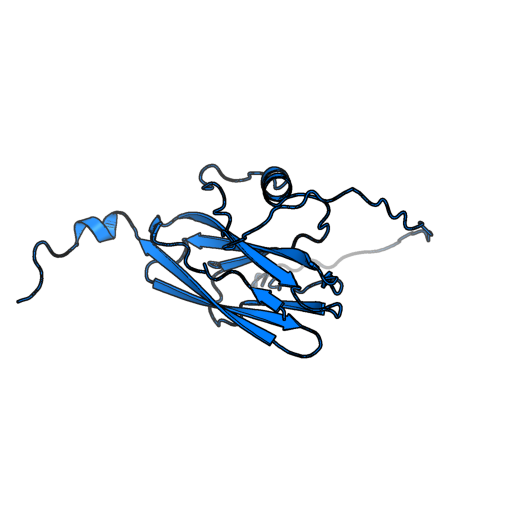 -3.507 1.00 30.42 92 GLU A CA 1
ATOM 719 C C . GLU A 1 92 ? 22.475 -13.201 -3.147 1.00 30.42 92 GLU A C 1
ATOM 721 O O . GLU A 1 92 ? 22.236 -12.242 -3.877 1.00 30.42 92 GLU A O 1
ATOM 726 N N . SER A 1 93 ? 23.129 -13.078 -1.992 1.00 30.20 93 SER A N 1
ATOM 727 C CA . SER A 1 93 ? 23.622 -11.834 -1.393 1.00 30.20 93 SER A CA 1
ATOM 728 C C . SER A 1 93 ? 24.768 -11.212 -2.203 1.00 30.20 93 SER A C 1
ATOM 730 O O . SER A 1 93 ? 25.847 -11.802 -2.277 1.00 30.20 93 SER A O 1
ATOM 732 N N . LEU A 1 94 ? 24.605 -9.977 -2.695 1.00 28.94 94 LEU A N 1
ATOM 733 C CA . LEU A 1 94 ? 25.700 -9.195 -3.280 1.00 28.94 94 LEU A CA 1
ATOM 734 C C . LEU A 1 94 ? 26.055 -7.987 -2.397 1.00 28.94 94 LEU A C 1
ATOM 736 O O . LEU A 1 94 ? 25.311 -7.016 -2.300 1.00 28.94 94 LEU A O 1
ATOM 740 N N . ASN A 1 95 ? 27.228 -8.060 -1.764 1.00 32.22 95 ASN A N 1
ATOM 741 C CA . ASN A 1 95 ? 27.803 -7.003 -0.935 1.00 32.22 95 ASN A CA 1
ATOM 742 C C . ASN A 1 95 ? 28.276 -5.828 -1.806 1.00 32.22 95 ASN A C 1
ATOM 744 O O . ASN A 1 95 ? 29.189 -6.005 -2.611 1.00 32.22 95 ASN A O 1
ATOM 748 N N . HIS A 1 96 ? 27.753 -4.619 -1.587 1.00 31.94 96 HIS A N 1
ATOM 749 C CA . HIS A 1 96 ? 28.363 -3.396 -2.116 1.00 31.94 96 HIS A CA 1
ATOM 750 C C . HIS A 1 96 ? 28.773 -2.440 -0.992 1.00 31.94 96 HIS A C 1
ATOM 752 O O . HIS A 1 96 ? 27.964 -1.875 -0.265 1.00 31.94 96 HIS A O 1
ATOM 758 N N . THR A 1 97 ? 30.088 -2.280 -0.870 1.00 35.81 97 THR A N 1
ATOM 759 C CA . THR A 1 97 ? 30.793 -1.319 -0.022 1.00 35.81 97 THR A CA 1
ATOM 760 C C . THR A 1 97 ? 30.688 0.091 -0.614 1.00 35.81 97 THR A C 1
ATOM 762 O O . THR A 1 97 ? 31.018 0.277 -1.784 1.00 35.81 97 THR A O 1
ATOM 765 N N . SER A 1 98 ? 30.332 1.107 0.182 1.00 31.20 98 SER A N 1
ATOM 766 C CA . SER A 1 98 ? 30.501 2.519 -0.210 1.00 31.20 98 SER A CA 1
ATOM 767 C C . SER A 1 98 ? 31.121 3.375 0.910 1.00 31.20 98 SER A C 1
ATOM 769 O O . SER A 1 98 ? 30.447 3.881 1.799 1.00 31.20 98 SER A O 1
ATOM 771 N N . ILE A 1 99 ? 32.451 3.447 0.845 1.00 31.05 99 ILE A N 1
ATOM 772 C CA . ILE A 1 99 ? 33.414 4.526 1.151 1.00 31.05 99 ILE A CA 1
ATOM 773 C C . ILE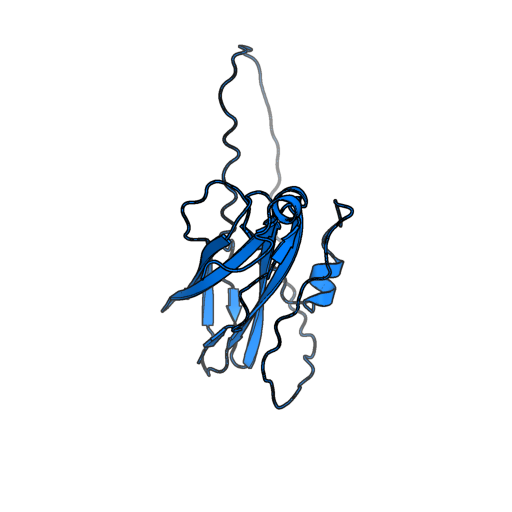 A 1 99 ? 32.912 5.765 1.945 1.00 31.05 99 ILE A C 1
ATOM 775 O O . ILE A 1 99 ? 32.147 6.581 1.438 1.00 31.05 99 ILE A O 1
ATOM 779 N N . MET A 1 100 ? 33.492 5.966 3.143 1.00 34.75 100 MET A N 1
ATOM 780 C CA . MET A 1 100 ? 33.527 7.216 3.935 1.00 34.75 100 MET A CA 1
ATOM 781 C C . MET A 1 100 ? 34.411 8.300 3.292 1.00 34.75 100 MET A C 1
ATOM 783 O O . MET A 1 100 ? 35.509 7.978 2.838 1.00 34.75 100 MET A O 1
ATOM 787 N N . LYS A 1 101 ? 34.032 9.585 3.422 1.00 34.88 101 LYS A N 1
ATOM 788 C CA . LYS A 1 101 ? 34.976 10.705 3.635 1.00 34.88 101 LYS A CA 1
ATOM 789 C C . LYS A 1 101 ? 34.391 11.783 4.566 1.00 34.88 101 LYS A C 1
ATOM 791 O O . LYS A 1 101 ? 33.207 12.093 4.506 1.00 34.88 101 LYS A O 1
ATOM 796 N N . ASN A 1 102 ? 35.277 12.297 5.422 1.00 35.72 102 ASN A N 1
ATOM 797 C CA . ASN A 1 102 ? 35.076 13.113 6.628 1.00 35.72 102 ASN A CA 1
ATOM 798 C C . ASN A 1 102 ? 34.967 14.637 6.391 1.00 35.72 102 ASN A C 1
ATOM 800 O O . ASN A 1 102 ? 35.451 15.139 5.379 1.00 35.72 102 ASN A O 1
ATOM 804 N N . GLY A 1 103 ? 34.515 15.353 7.435 1.00 25.98 103 GLY A N 1
ATOM 805 C CA . GLY A 1 103 ? 34.831 16.764 7.753 1.00 25.98 103 GLY A CA 1
ATOM 806 C C . GLY A 1 103 ? 33.955 17.294 8.910 1.00 25.98 103 GLY A C 1
ATOM 807 O O . GLY A 1 103 ? 32.825 17.675 8.652 1.00 25.98 103 GLY A O 1
ATOM 808 N N . VAL A 1 104 ? 34.256 17.001 10.187 1.00 28.28 104 VAL A N 1
ATOM 809 C CA . VAL A 1 104 ? 34.935 17.847 11.216 1.00 28.28 104 VAL A CA 1
ATOM 810 C C . VAL A 1 104 ? 34.183 19.153 11.601 1.00 28.28 104 VAL A C 1
ATOM 812 O O . VAL A 1 104 ? 34.000 20.032 10.770 1.00 28.28 104 VAL A O 1
ATOM 815 N N . ILE A 1 105 ? 33.797 19.238 12.889 1.00 37.12 105 ILE A N 1
ATOM 816 C CA . ILE A 1 105 ? 33.086 20.280 13.701 1.00 37.12 105 ILE A CA 1
ATOM 817 C C . ILE A 1 105 ? 34.126 20.906 14.689 1.00 37.12 105 ILE A C 1
ATOM 819 O O . ILE A 1 105 ? 35.068 20.154 14.973 1.00 37.12 105 ILE A O 1
ATOM 823 N N . PRO A 1 106 ? 34.093 22.189 15.180 1.00 43.56 106 PRO A N 1
ATOM 824 C CA . PRO A 1 106 ? 33.162 22.780 16.200 1.00 43.56 106 PRO A CA 1
ATOM 825 C C . PRO A 1 106 ? 32.741 24.254 15.972 1.00 43.56 106 PRO A C 1
ATOM 827 O O . PRO A 1 106 ? 33.402 24.978 15.237 1.00 43.56 106 PRO A O 1
ATOM 830 N N . ASP A 1 107 ? 31.515 24.676 16.313 1.00 34.34 107 ASP A N 1
ATOM 831 C CA . ASP A 1 107 ? 30.913 25.037 17.628 1.00 34.34 107 ASP A CA 1
ATOM 832 C C . ASP A 1 107 ? 31.546 26.274 18.296 1.00 34.34 107 ASP A C 1
ATOM 834 O O . ASP A 1 107 ? 32.767 26.308 18.408 1.00 34.34 107 ASP A O 1
ATOM 838 N N . GLU A 1 108 ? 30.705 27.257 18.686 1.00 32.81 108 GLU A N 1
ATOM 839 C CA . GLU A 1 108 ? 30.823 28.159 19.859 1.00 32.81 108 GLU A CA 1
ATOM 840 C C . GLU A 1 108 ? 29.881 29.408 19.819 1.00 32.81 108 GLU A C 1
ATOM 842 O O . GLU A 1 108 ? 30.015 30.269 18.951 1.00 32.81 108 GLU A O 1
ATOM 847 N N . ASN A 1 109 ? 29.047 29.544 20.879 1.00 31.75 109 ASN A N 1
ATOM 848 C CA . ASN A 1 109 ? 28.742 30.764 21.687 1.00 31.75 109 ASN A CA 1
ATOM 849 C C . ASN A 1 109 ? 27.742 31.853 21.168 1.00 31.75 109 ASN A C 1
ATOM 851 O O . ASN A 1 109 ? 27.823 32.256 20.019 1.00 31.75 109 ASN A O 1
ATOM 855 N N . LEU A 1 110 ? 26.807 32.494 21.918 1.00 30.73 110 LEU A N 1
ATOM 856 C CA . LEU A 1 110 ? 26.320 32.520 23.323 1.00 30.73 110 LEU A CA 1
ATOM 857 C C . LEU A 1 110 ? 24.943 33.270 23.411 1.00 30.73 110 LEU A C 1
ATOM 859 O O . LEU A 1 110 ? 24.768 34.301 22.774 1.00 30.73 110 LEU A O 1
ATOM 863 N N . GLN A 1 111 ? 24.057 32.784 24.299 1.00 32.28 111 GLN A N 1
ATOM 864 C CA . GLN A 1 111 ? 23.171 33.473 25.284 1.00 32.28 111 GLN A CA 1
ATOM 865 C C . GLN A 1 111 ? 21.925 34.349 24.946 1.00 32.28 111 GLN A C 1
ATOM 867 O O . GLN A 1 111 ? 22.016 35.479 24.481 1.00 32.28 111 GLN A O 1
ATOM 872 N N . ASN A 1 112 ? 20.804 33.841 25.496 1.00 29.45 112 ASN A N 1
ATOM 873 C CA . ASN A 1 112 ? 19.783 34.443 26.385 1.00 29.45 112 ASN A CA 1
ATOM 874 C C . ASN A 1 112 ? 18.645 35.340 25.855 1.00 29.45 112 ASN A C 1
ATOM 876 O O . ASN A 1 112 ? 18.852 36.424 25.323 1.00 29.45 112 ASN A O 1
ATOM 880 N N . GLY A 1 113 ? 17.418 34.928 26.209 1.00 26.91 113 GLY A N 1
ATOM 881 C CA . GLY A 1 113 ? 16.201 35.740 26.205 1.00 26.91 113 GLY A CA 1
ATOM 882 C C . GLY A 1 113 ? 14.950 34.889 26.449 1.00 26.91 113 GLY A C 1
ATOM 883 O O . GLY A 1 113 ? 14.315 34.448 25.499 1.00 26.91 113 GLY A O 1
ATOM 884 N N . GLU A 1 114 ? 14.620 34.626 27.715 1.00 32.53 114 GLU A N 1
ATOM 885 C CA . GLU A 1 114 ? 13.366 33.980 28.127 1.00 32.53 114 GLU A CA 1
ATOM 886 C C . GLU A 1 114 ? 12.157 34.879 27.810 1.00 32.53 114 GLU A C 1
ATOM 888 O O . GLU A 1 114 ? 12.136 36.054 28.173 1.00 32.53 114 GLU A O 1
ATOM 893 N N . SER A 1 115 ? 11.118 34.315 27.191 1.00 33.09 115 SER A N 1
ATOM 894 C CA . SER A 1 115 ? 9.732 34.722 27.443 1.00 33.09 115 SER A CA 1
ATOM 895 C C . SER A 1 115 ? 8.799 33.548 27.146 1.00 33.09 115 SER A C 1
ATOM 897 O O . SER A 1 115 ? 8.832 32.949 26.072 1.00 33.09 115 SER A O 1
ATOM 899 N N . GLU A 1 116 ? 8.023 33.176 28.157 1.00 38.91 116 GLU A N 1
ATOM 900 C CA . GLU A 1 116 ? 6.995 32.147 28.111 1.00 38.91 116 GLU A CA 1
ATOM 901 C C . GLU A 1 116 ? 5.749 32.701 27.409 1.00 38.91 116 GLU A C 1
ATOM 903 O O . GLU A 1 116 ? 5.168 33.659 27.909 1.00 38.91 116 GLU A O 1
ATOM 908 N N . GLN A 1 117 ? 5.274 32.075 26.327 1.00 30.56 117 GLN A N 1
ATOM 909 C CA . GLN A 1 117 ? 3.834 31.875 26.129 1.00 30.56 117 GLN A CA 1
ATOM 910 C C . GLN A 1 117 ? 3.562 30.810 25.062 1.00 30.56 117 GLN A C 1
ATOM 912 O O . GLN A 1 117 ? 4.159 30.792 23.992 1.00 30.56 117 GLN A O 1
ATOM 917 N N . LYS A 1 118 ? 2.652 29.906 25.422 1.00 41.78 118 LYS A N 1
ATOM 918 C CA . LYS A 1 118 ? 2.105 28.799 24.636 1.00 41.78 118 LYS A CA 1
ATOM 919 C C . LYS A 1 118 ? 1.586 29.266 23.273 1.00 41.78 118 LYS A C 1
ATOM 921 O O . LYS A 1 118 ? 0.760 30.169 23.250 1.00 41.78 118 LYS A O 1
ATOM 926 N N . ASP A 1 119 ? 1.971 28.571 22.208 1.00 28.98 119 ASP A N 1
ATOM 927 C CA . ASP A 1 119 ? 1.054 28.223 21.121 1.00 28.98 119 ASP A CA 1
ATOM 928 C C . ASP A 1 119 ? 1.613 27.056 20.292 1.00 28.98 119 ASP A C 1
ATOM 930 O O . ASP A 1 119 ? 2.824 26.909 20.135 1.00 28.98 119 ASP A O 1
ATOM 934 N N . ASP A 1 120 ? 0.690 26.186 19.885 1.00 31.42 120 ASP A N 1
ATOM 935 C CA . ASP A 1 120 ? 0.811 24.936 19.129 1.00 31.42 120 ASP A CA 1
ATOM 936 C C . ASP A 1 120 ? 2.203 24.550 18.597 1.00 31.42 120 ASP A C 1
ATOM 938 O O . ASP A 1 120 ? 2.671 25.019 17.557 1.00 31.42 120 ASP A O 1
ATOM 942 N N . MET A 1 121 ? 2.810 23.539 19.235 1.00 28.88 121 MET A N 1
ATOM 943 C CA . MET A 1 121 ? 3.746 22.664 18.531 1.00 28.88 121 MET A CA 1
ATOM 944 C C . MET A 1 121 ? 2.961 21.847 17.498 1.00 28.88 121 MET A C 1
ATOM 946 O O . MET A 1 121 ? 2.640 20.676 17.720 1.00 28.88 121 MET A O 1
ATOM 950 N N . GLU A 1 122 ? 2.704 22.440 16.332 1.00 33.78 122 GLU A N 1
ATOM 951 C CA . GLU A 1 122 ? 2.591 21.667 15.101 1.00 33.78 122 GLU A CA 1
ATOM 952 C C . GLU A 1 122 ? 3.926 20.938 14.920 1.00 33.78 122 GLU A C 1
ATOM 954 O O . GLU A 1 122 ? 4.899 21.454 14.369 1.00 33.78 122 GLU A O 1
ATOM 959 N N . GLN A 1 123 ? 3.999 19.716 15.454 1.00 31.73 123 GLN A N 1
ATOM 960 C CA . GLN A 1 123 ? 5.060 18.795 15.093 1.00 31.73 123 GLN A CA 1
ATOM 961 C C . GLN A 1 123 ? 5.052 18.699 13.568 1.00 31.73 123 GLN A C 1
ATOM 963 O O . GLN A 1 123 ? 3.995 18.387 13.009 1.00 31.73 123 GLN A O 1
ATOM 968 N N . PRO A 1 124 ? 6.188 18.942 12.889 1.00 31.27 124 PRO A N 1
ATOM 969 C CA . PRO A 1 124 ? 6.231 18.873 11.444 1.00 31.27 124 PRO A CA 1
ATOM 970 C C . PRO A 1 124 ? 5.729 17.493 11.052 1.00 31.27 124 PRO A C 1
ATOM 972 O O . PRO A 1 124 ? 6.269 16.472 11.493 1.00 31.27 124 PRO A O 1
ATOM 975 N N . ILE A 1 125 ? 4.636 17.478 10.288 1.00 37.44 125 ILE A N 1
ATOM 976 C CA . ILE A 1 125 ? 4.073 16.273 9.701 1.00 37.44 125 ILE A CA 1
ATOM 977 C C . ILE A 1 125 ? 5.249 15.607 8.998 1.00 37.44 125 ILE A C 1
ATOM 979 O 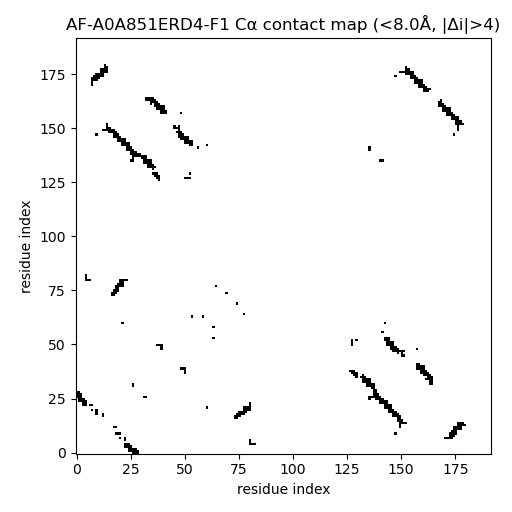O . ILE A 1 125 ? 5.751 16.114 7.993 1.00 37.44 125 ILE A O 1
ATOM 983 N N . LYS A 1 126 ? 5.760 14.510 9.572 1.00 39.88 126 LYS A N 1
ATOM 984 C CA . LYS A 1 126 ? 6.747 13.663 8.911 1.00 39.88 126 LYS A CA 1
ATOM 985 C C . LYS A 1 126 ? 6.010 13.013 7.756 1.00 39.88 126 LYS A C 1
ATOM 987 O O . LYS A 1 126 ? 5.547 11.883 7.853 1.00 39.88 126 LYS A O 1
ATOM 992 N N . HIS A 1 127 ? 5.860 13.760 6.670 1.00 44.75 127 HIS A N 1
ATOM 993 C CA . HIS A 1 127 ? 5.600 13.188 5.375 1.00 44.75 127 HIS A CA 1
ATOM 994 C C . HIS A 1 127 ? 6.740 12.200 5.170 1.00 44.75 127 HIS A C 1
ATOM 996 O O . HIS A 1 127 ? 7.906 12.596 5.121 1.00 44.75 127 HIS A O 1
ATOM 1002 N N . SER A 1 128 ? 6.412 10.913 5.155 1.00 53.94 128 SER A N 1
ATOM 1003 C CA . SER A 1 128 ? 7.326 9.824 4.832 1.00 53.94 128 SER A CA 1
ATOM 1004 C C . SER A 1 128 ? 7.692 9.925 3.350 1.00 53.94 128 SER A C 1
ATOM 1006 O O . SER A 1 128 ? 7.337 9.081 2.534 1.00 53.94 128 SER A O 1
ATOM 1008 N N . ASN A 1 129 ? 8.327 11.026 2.972 1.00 57.38 129 ASN A N 1
ATOM 1009 C CA . ASN A 1 129 ? 8.834 11.233 1.639 1.00 57.38 129 ASN A CA 1
ATOM 1010 C C . ASN A 1 129 ? 10.086 10.377 1.505 1.00 57.38 129 ASN A C 1
ATOM 1012 O O . ASN A 1 129 ? 10.934 10.328 2.400 1.00 57.38 129 ASN A O 1
ATOM 1016 N N . ILE A 1 130 ? 10.178 9.691 0.375 1.00 65.56 130 ILE A N 1
ATOM 1017 C CA . ILE A 1 130 ? 11.356 8.927 -0.000 1.00 65.56 130 ILE A CA 1
ATOM 1018 C C . ILE A 1 130 ? 12.553 9.889 0.003 1.00 65.56 130 ILE A C 1
ATOM 1020 O O . ILE A 1 130 ? 12.588 10.843 -0.766 1.00 65.56 130 ILE A O 1
ATO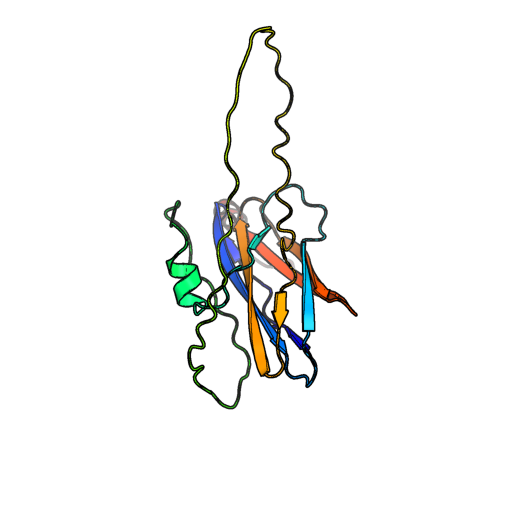M 1024 N N . THR A 1 131 ? 13.500 9.679 0.924 1.00 64.88 131 THR A N 1
ATOM 1025 C CA . THR A 1 131 ? 14.674 10.556 1.099 1.00 64.88 131 THR A CA 1
ATOM 1026 C C . THR A 1 131 ? 15.693 10.382 -0.030 1.00 64.88 131 THR A C 1
ATOM 1028 O O . THR A 1 131 ? 16.440 11.306 -0.333 1.00 64.88 131 THR A O 1
ATOM 1031 N N . ALA A 1 132 ? 15.706 9.207 -0.663 1.00 73.38 132 ALA A N 1
ATOM 1032 C CA . ALA A 1 132 ? 16.529 8.874 -1.818 1.00 73.38 132 ALA A CA 1
ATOM 1033 C C . ALA A 1 132 ? 15.744 7.938 -2.744 1.00 73.38 132 ALA A C 1
ATOM 1035 O O . ALA A 1 132 ? 15.116 7.000 -2.260 1.00 73.38 132 ALA A O 1
ATOM 1036 N N . GLU A 1 133 ? 15.777 8.206 -4.049 1.00 86.81 133 GLU A N 1
ATOM 1037 C CA . GLU A 1 133 ? 15.142 7.391 -5.091 1.00 86.81 133 GLU A CA 1
ATOM 1038 C C . GLU A 1 133 ? 15.439 5.895 -4.906 1.00 86.81 133 GLU A C 1
ATOM 1040 O O . GLU A 1 133 ? 16.597 5.493 -4.773 1.00 86.81 133 GLU A O 1
ATOM 1045 N N . ILE A 1 134 ? 14.390 5.068 -4.910 1.00 89.88 134 ILE A N 1
ATOM 1046 C CA . ILE A 1 134 ? 14.527 3.614 -4.777 1.00 89.88 134 ILE A CA 1
ATOM 1047 C C . ILE A 1 134 ? 14.421 2.993 -6.164 1.00 89.88 134 ILE A C 1
ATOM 1049 O O . ILE A 1 134 ? 13.344 2.965 -6.763 1.00 89.88 134 ILE A O 1
ATOM 1053 N N . VAL A 1 135 ? 15.539 2.475 -6.663 1.00 92.56 135 VAL A N 1
ATOM 1054 C CA . VAL A 1 135 ? 15.596 1.768 -7.945 1.00 92.56 135 VAL A CA 1
ATOM 1055 C C . VAL A 1 135 ? 15.184 0.309 -7.747 1.00 92.56 135 VAL A C 1
ATOM 1057 O O . VAL A 1 135 ? 15.732 -0.390 -6.900 1.00 92.56 135 VAL A O 1
ATOM 1060 N N . ILE A 1 136 ? 14.240 -0.156 -8.563 1.00 92.75 136 ILE A N 1
ATOM 1061 C CA . ILE A 1 136 ? 13.734 -1.530 -8.608 1.00 92.75 136 ILE A CA 1
ATOM 1062 C C . ILE A 1 136 ? 14.187 -2.161 -9.934 1.00 92.75 136 ILE A C 1
ATOM 1064 O O . ILE A 1 136 ? 13.591 -1.882 -10.987 1.00 92.75 136 ILE A O 1
ATOM 1068 N N . PRO A 1 137 ? 15.245 -2.990 -9.935 1.00 94.62 137 PRO A N 1
ATOM 1069 C CA . PRO A 1 137 ? 15.708 -3.671 -11.140 1.00 94.62 137 PRO A CA 1
ATOM 1070 C C . PRO A 1 137 ? 14.655 -4.626 -11.737 1.00 94.62 137 PRO A C 1
ATOM 1072 O O . PRO A 1 137 ? 13.712 -5.025 -11.054 1.00 94.62 137 PRO A O 1
ATOM 1075 N N . PRO A 1 138 ? 14.788 -5.012 -13.017 1.00 95.69 138 PRO A N 1
ATOM 1076 C CA . PRO A 1 138 ? 13.964 -6.058 -13.625 1.00 95.69 138 PRO A CA 1
ATOM 1077 C C . PRO A 1 138 ? 14.015 -7.373 -12.833 1.00 95.69 138 PRO A C 1
ATOM 1079 O O . PRO A 1 138 ? 15.098 -7.858 -12.529 1.00 95.69 138 PRO A O 1
ATOM 1082 N N . GLY A 1 139 ? 12.857 -7.963 -12.538 1.00 92.44 139 GLY A N 1
ATOM 1083 C CA . GLY A 1 139 ? 12.728 -9.199 -11.756 1.00 92.44 139 GLY A CA 1
ATOM 1084 C C . GLY A 1 139 ? 12.731 -8.999 -10.239 1.00 92.44 139 GLY A C 1
ATOM 1085 O O . GLY A 1 139 ? 12.351 -9.913 -9.511 1.00 92.44 139 GLY A O 1
ATOM 1086 N N . GLU A 1 140 ? 13.088 -7.807 -9.760 1.00 92.12 140 GLU A N 1
ATOM 1087 C CA . GLU A 1 140 ? 13.169 -7.520 -8.331 1.00 92.12 140 GLU A CA 1
ATOM 1088 C C . GLU A 1 140 ? 11.832 -7.071 -7.743 1.00 92.12 140 GLU A C 1
ATOM 1090 O O . GLU A 1 140 ? 10.938 -6.545 -8.423 1.00 92.12 140 GLU A O 1
ATOM 1095 N N . LYS A 1 141 ? 11.719 -7.254 -6.426 1.00 90.44 141 LYS A N 1
ATOM 1096 C CA . LYS A 1 141 ? 10.578 -6.807 -5.632 1.00 90.44 141 LYS A CA 1
ATOM 1097 C C . LYS A 1 141 ? 11.036 -6.032 -4.406 1.00 90.44 141 LYS A C 1
ATOM 1099 O O . LYS A 1 141 ? 11.984 -6.411 -3.730 1.00 90.44 141 LYS A O 1
ATOM 1104 N N . ILE A 1 142 ? 10.288 -4.989 -4.087 1.00 91.56 142 ILE A N 1
ATOM 1105 C CA . ILE A 1 142 ? 10.406 -4.236 -2.841 1.00 91.56 142 ILE A CA 1
ATOM 1106 C C . ILE A 1 142 ? 9.055 -4.222 -2.135 1.00 91.56 142 ILE A C 1
ATOM 1108 O O . ILE A 1 142 ? 8.032 -4.638 -2.692 1.00 91.56 142 ILE A O 1
ATOM 1112 N N . PHE A 1 143 ? 9.030 -3.700 -0.918 1.00 90.62 143 PHE A N 1
ATOM 1113 C CA . PHE A 1 143 ? 7.792 -3.509 -0.188 1.00 90.62 143 PHE A CA 1
ATOM 1114 C C . PHE A 1 143 ? 7.754 -2.174 0.542 1.00 90.62 143 PHE A C 1
ATOM 1116 O O . PHE A 1 143 ? 8.784 -1.620 0.915 1.00 90.62 143 PHE A O 1
ATOM 1123 N N . VAL A 1 144 ? 6.538 -1.686 0.760 1.00 90.81 144 VAL A N 1
ATOM 1124 C CA . VAL A 1 144 ? 6.239 -0.590 1.681 1.00 90.81 144 VAL A CA 1
ATOM 1125 C C . VAL A 1 144 ? 5.334 -1.121 2.783 1.00 90.81 144 VAL A C 1
ATOM 1127 O O . VAL A 1 144 ? 4.528 -2.028 2.554 1.00 90.81 144 VAL A O 1
ATOM 1130 N N . VAL A 1 145 ? 5.473 -0.577 3.985 1.00 90.44 145 VAL A N 1
ATOM 1131 C CA . VAL A 1 145 ? 4.650 -0.954 5.132 1.00 90.44 145 VAL A CA 1
ATOM 1132 C C . VAL A 1 145 ? 3.635 0.149 5.374 1.00 90.44 145 VAL A C 1
ATOM 1134 O O . VAL A 1 145 ? 3.985 1.319 5.499 1.00 90.44 145 VAL A O 1
ATOM 1137 N N . ILE A 1 146 ? 2.366 -0.235 5.430 1.00 91.31 146 ILE A N 1
ATOM 1138 C CA . ILE A 1 146 ? 1.27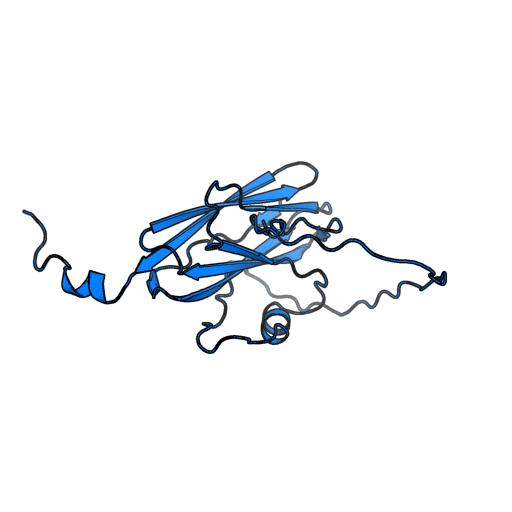7 0.635 5.857 1.00 91.31 146 ILE A CA 1
ATOM 1139 C C . ILE A 1 146 ? 0.899 0.229 7.270 1.00 91.31 146 ILE A C 1
ATOM 1141 O O . ILE A 1 146 ? 0.711 -0.957 7.550 1.00 91.31 146 ILE A O 1
ATOM 1145 N N . ILE A 1 147 ? 0.754 1.209 8.148 1.00 91.44 147 ILE A N 1
ATOM 1146 C CA . ILE A 1 147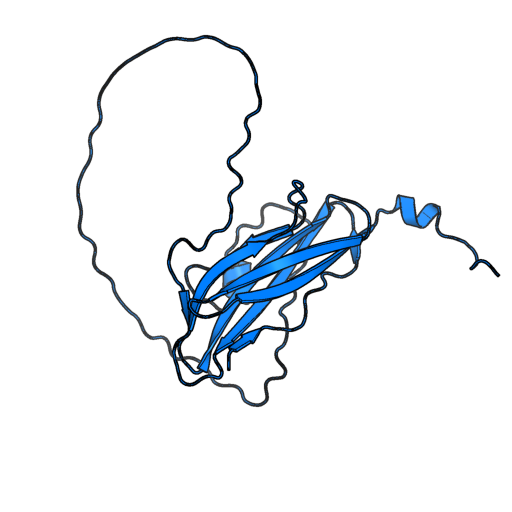 ? 0.307 1.004 9.519 1.00 91.44 147 ILE A CA 1
ATOM 1147 C C . ILE A 1 147 ? -1.045 1.684 9.672 1.00 91.44 147 ILE A C 1
ATOM 1149 O O . ILE A 1 147 ? -1.199 2.846 9.302 1.00 91.44 147 ILE A O 1
ATOM 1153 N N . CYS A 1 148 ? -2.016 0.952 10.208 1.00 91.88 148 CYS A N 1
ATOM 1154 C CA . CYS A 1 148 ? -3.283 1.496 10.663 1.00 91.88 148 CYS A CA 1
ATOM 1155 C C . CYS A 1 148 ? -3.279 1.527 12.192 1.00 91.88 148 CYS A C 1
ATOM 1157 O O . CYS A 1 148 ? -3.155 0.480 12.823 1.00 91.88 148 CYS A O 1
ATOM 1159 N N . THR A 1 149 ? -3.433 2.708 12.781 1.00 92.38 149 THR A N 1
ATOM 1160 C CA . THR A 1 149 ? -3.696 2.908 14.209 1.00 92.38 149 THR A CA 1
ATOM 1161 C C . THR A 1 149 ? -5.161 3.299 14.348 1.00 92.38 149 THR A C 1
ATOM 1163 O O . THR A 1 149 ? -5.561 4.369 13.892 1.00 92.38 149 THR A O 1
ATOM 1166 N N . ALA A 1 150 ? -5.976 2.419 14.925 1.00 91.75 150 ALA A N 1
ATOM 1167 C CA . ALA A 1 150 ? -7.433 2.513 14.966 1.00 91.75 150 ALA A CA 1
ATOM 1168 C C . ALA A 1 150 ? -7.924 3.592 15.951 1.00 91.75 150 ALA A C 1
ATOM 1170 O O . ALA A 1 150 ? -8.460 3.289 17.016 1.00 91.75 150 ALA A O 1
ATOM 1171 N N . VAL A 1 151 ? -7.699 4.864 15.614 1.00 89.69 151 VAL A N 1
ATOM 1172 C CA . VAL A 1 151 ? -8.051 6.018 16.456 1.00 89.69 151 VAL A CA 1
ATOM 1173 C C . VAL A 1 151 ? -9.485 6.483 16.197 1.00 89.69 151 VAL A C 1
ATOM 1175 O O . VAL A 1 151 ? -10.235 6.700 17.150 1.00 89.69 151 VAL A O 1
ATOM 1178 N N . ILE A 1 152 ? -9.874 6.619 14.925 1.00 88.19 152 ILE A N 1
ATOM 1179 C CA . ILE A 1 152 ? -11.178 7.153 14.518 1.00 88.19 152 ILE A CA 1
ATOM 1180 C C . ILE A 1 152 ? -12.137 5.989 14.281 1.00 88.19 152 ILE A C 1
ATOM 1182 O O . ILE A 1 152 ? -11.836 5.094 13.494 1.00 88.19 152 ILE A O 1
ATOM 1186 N N . GLN A 1 153 ? -13.293 6.005 14.945 1.00 89.81 153 GLN A N 1
ATOM 1187 C CA . GLN A 1 153 ? -14.339 4.996 14.769 1.00 89.81 153 GLN A CA 1
ATOM 1188 C C . GLN A 1 153 ? -15.013 5.108 13.389 1.00 89.81 153 GLN A C 1
ATOM 1190 O O . GLN A 1 153 ? -15.132 6.195 12.825 1.00 89.81 153 GLN A O 1
ATOM 1195 N N . GLY A 1 154 ? -15.509 3.984 12.872 1.00 90.19 154 GLY A N 1
ATOM 1196 C CA . GLY A 1 154 ? -16.242 3.902 11.612 1.00 90.19 154 GLY A CA 1
ATOM 1197 C C . GLY A 1 154 ? -15.385 3.436 10.435 1.00 90.19 154 GLY A C 1
ATOM 1198 O O . GLY A 1 154 ? -14.286 2.905 10.601 1.00 90.19 154 GLY A O 1
ATOM 1199 N N . HIS A 1 155 ? -15.921 3.580 9.219 1.00 91.25 155 HIS A N 1
ATOM 1200 C CA . HIS A 1 155 ? -15.213 3.225 7.985 1.00 91.25 155 HIS A CA 1
ATOM 1201 C C . HIS A 1 155 ? -14.319 4.377 7.529 1.00 91.25 155 HIS A C 1
ATOM 1203 O O . HIS A 1 155 ? -14.745 5.527 7.447 1.00 91.25 155 HIS A O 1
ATOM 1209 N N . SER A 1 156 ? -13.073 4.042 7.217 1.00 89.62 156 SER A N 1
ATOM 1210 C CA . SER A 1 156 ? -12.049 4.970 6.758 1.00 89.62 156 SER A CA 1
ATOM 1211 C C . SER A 1 156 ? -11.458 4.476 5.443 1.00 89.62 156 SER A C 1
ATOM 1213 O O . SER A 1 156 ? -11.254 3.274 5.242 1.00 89.62 156 SER A O 1
ATOM 1215 N N . LYS A 1 157 ? -11.185 5.418 4.538 1.00 90.75 157 LYS A N 1
ATOM 1216 C CA . LYS A 1 157 ? -10.613 5.159 3.219 1.00 90.75 157 LYS A CA 1
ATOM 1217 C C . LYS A 1 157 ? -9.586 6.227 2.882 1.00 90.75 157 LYS A C 1
ATOM 1219 O O . LYS A 1 157 ? -9.897 7.412 2.901 1.00 90.75 157 LYS A O 1
ATOM 1224 N N . GLU A 1 158 ? -8.386 5.791 2.538 1.00 90.62 158 GLU A N 1
ATOM 1225 C CA . GLU A 1 158 ? -7.224 6.642 2.300 1.00 90.62 158 GLU A CA 1
ATOM 1226 C C . GLU A 1 158 ? -6.573 6.281 0.956 1.00 90.62 158 GLU A C 1
ATOM 1228 O O . GLU A 1 158 ? -6.547 5.113 0.570 1.00 90.62 158 GLU A O 1
ATOM 1233 N N . LEU A 1 159 ? -6.075 7.262 0.201 1.00 92.19 159 LEU A N 1
ATOM 1234 C CA . LEU A 1 159 ? -5.445 7.031 -1.100 1.00 92.19 159 LEU A CA 1
ATOM 1235 C C . LEU A 1 159 ? -3.921 7.020 -0.958 1.00 92.19 159 LEU A C 1
ATOM 1237 O O . LEU A 1 159 ? -3.292 8.060 -0.788 1.00 92.19 159 LEU A O 1
ATOM 1241 N N . LEU A 1 160 ? -3.312 5.849 -1.124 1.00 92.50 160 LEU A N 1
ATOM 1242 C CA . LEU A 1 160 ? -1.873 5.705 -1.307 1.00 92.50 160 LEU A CA 1
ATOM 1243 C C . LEU A 1 160 ? -1.481 6.053 -2.741 1.00 92.50 160 LEU A C 1
ATOM 1245 O O . LEU A 1 160 ? -2.004 5.473 -3.694 1.00 92.50 160 LEU A O 1
ATOM 1249 N N . LEU A 1 161 ? -0.504 6.942 -2.886 1.00 93.75 161 LEU A N 1
ATOM 1250 C CA . LEU A 1 161 ? 0.136 7.281 -4.149 1.00 93.75 161 LEU A CA 1
ATOM 1251 C C . LEU A 1 161 ? 1.577 6.772 -4.159 1.00 93.75 161 LEU A C 1
ATOM 1253 O O . LEU A 1 161 ? 2.400 7.215 -3.359 1.00 93.75 161 LEU A O 1
ATOM 1257 N N . LEU A 1 162 ? 1.872 5.878 -5.102 1.00 93.81 162 LEU A N 1
ATOM 1258 C CA . LEU A 1 162 ? 3.212 5.401 -5.440 1.00 93.81 162 LEU A CA 1
ATOM 1259 C C . LEU A 1 162 ? 3.664 6.115 -6.717 1.00 93.81 162 LEU A C 1
ATOM 1261 O O . LEU A 1 162 ? 3.209 5.776 -7.812 1.00 93.81 162 LEU A O 1
ATOM 1265 N N . GLY A 1 163 ? 4.500 7.139 -6.576 1.00 94.06 163 GLY A N 1
ATOM 1266 C CA . GLY A 1 163 ? 5.016 7.912 -7.700 1.00 94.06 163 GLY A CA 1
ATOM 1267 C C . GLY A 1 163 ? 6.319 7.325 -8.222 1.00 94.06 163 GLY A C 1
ATOM 1268 O O . GLY A 1 163 ? 7.302 7.242 -7.482 1.00 94.06 163 GLY A O 1
ATOM 1269 N N . PHE A 1 164 ? 6.311 6.966 -9.499 1.00 94.44 164 PHE A N 1
ATOM 1270 C CA . PHE A 1 164 ? 7.468 6.568 -10.286 1.00 94.44 164 PHE A CA 1
ATOM 1271 C C . PHE A 1 164 ? 7.899 7.719 -11.205 1.00 94.44 164 PHE A C 1
ATOM 1273 O O . PHE A 1 164 ? 7.157 8.688 -11.377 1.00 94.44 164 PHE A O 1
ATOM 1280 N N . SER A 1 165 ? 9.097 7.639 -11.783 1.00 90.69 165 SER A N 1
ATOM 1281 C CA . SER A 1 165 ? 9.637 8.708 -12.639 1.00 90.69 165 SER A CA 1
ATOM 1282 C C . SER A 1 165 ? 8.755 9.044 -13.849 1.00 90.69 165 SER A C 1
ATOM 1284 O O . SER A 1 165 ? 8.728 10.188 -14.293 1.00 90.69 165 SER A O 1
ATOM 1286 N N . ASP A 1 166 ? 8.035 8.062 -14.382 1.00 91.12 166 ASP A N 1
ATOM 1287 C CA . ASP A 1 166 ? 7.230 8.144 -15.603 1.00 91.12 166 ASP A CA 1
ATOM 1288 C C . ASP A 1 166 ? 5.713 8.046 -15.359 1.00 91.12 166 ASP A C 1
ATOM 1290 O O . ASP A 1 166 ? 4.928 8.465 -16.211 1.00 91.12 166 ASP A O 1
ATOM 1294 N N . PHE A 1 167 ? 5.267 7.530 -14.209 1.00 93.94 167 PHE A N 1
ATOM 1295 C CA . PHE A 1 167 ? 3.842 7.410 -13.880 1.00 93.94 167 PHE A CA 1
ATOM 1296 C C . PHE A 1 167 ? 3.569 7.366 -12.373 1.00 93.94 167 PHE A C 1
ATOM 1298 O O . PHE A 1 167 ? 4.466 7.349 -11.541 1.00 93.94 167 PHE A O 1
ATOM 1305 N N . THR A 1 168 ? 2.293 7.336 -11.985 1.00 94.62 168 THR A N 1
ATOM 1306 C CA . THR A 1 168 ? 1.870 7.159 -10.588 1.00 94.62 168 THR A CA 1
ATOM 1307 C C . THR A 1 168 ? 0.837 6.046 -10.488 1.00 94.62 168 THR A C 1
ATOM 1309 O O . THR A 1 168 ? -0.074 5.959 -11.308 1.00 94.62 168 THR A O 1
ATOM 1312 N N . VAL A 1 169 ? 0.961 5.205 -9.461 1.00 94.31 169 VAL A N 1
ATOM 1313 C CA . VAL A 1 169 ? -0.022 4.173 -9.119 1.00 94.31 169 VAL A CA 1
ATOM 1314 C C . VAL A 1 169 ? -0.768 4.595 -7.860 1.00 94.31 169 VAL A C 1
ATOM 1316 O O . VAL A 1 169 ? -0.161 4.791 -6.810 1.00 94.31 169 VAL A O 1
ATOM 1319 N N . GLY A 1 170 ? -2.092 4.703 -7.963 1.00 93.31 170 GLY A N 1
ATOM 1320 C CA . GLY A 1 170 ? -2.979 4.934 -6.823 1.00 93.31 170 GLY A CA 1
ATOM 1321 C C . GLY A 1 170 ? -3.547 3.628 -6.266 1.00 93.31 170 GLY A C 1
ATOM 1322 O O . GLY A 1 170 ? -3.926 2.742 -7.037 1.00 93.31 170 GLY A O 1
ATOM 1323 N N . ARG A 1 171 ? -3.637 3.507 -4.938 1.00 92.38 171 ARG A N 1
ATOM 1324 C CA . ARG A 1 171 ? -4.324 2.409 -4.243 1.00 92.38 171 ARG A CA 1
ATOM 1325 C C . ARG A 1 171 ? -5.120 2.925 -3.056 1.00 92.38 171 ARG A C 1
ATOM 1327 O O . ARG A 1 171 ? -4.583 3.631 -2.216 1.00 92.38 171 ARG A O 1
ATOM 1334 N N . TYR A 1 172 ? -6.388 2.540 -2.978 1.00 91.62 172 TYR A N 1
ATOM 1335 C CA . TYR A 1 172 ? -7.195 2.822 -1.798 1.00 91.62 172 TYR A CA 1
ATOM 1336 C C . TYR A 1 172 ? -6.883 1.832 -0.700 1.00 91.62 172 TYR A C 1
ATOM 1338 O O . TYR A 1 172 ? -6.930 0.630 -0.945 1.00 91.62 172 TYR A O 1
ATOM 1346 N N . ILE A 1 173 ? -6.606 2.350 0.483 1.00 92.31 173 ILE A N 1
ATOM 1347 C CA . ILE A 1 173 ? -6.447 1.606 1.716 1.00 92.31 173 ILE A CA 1
ATOM 1348 C C . ILE A 1 173 ? -7.692 1.833 2.558 1.00 92.31 173 ILE A C 1
ATOM 1350 O O . ILE A 1 173 ? -8.172 2.961 2.646 1.00 92.31 173 ILE A O 1
ATOM 1354 N N . GLU A 1 174 ? -8.226 0.772 3.149 1.00 93.19 174 GLU A N 1
ATOM 1355 C CA . GLU A 1 174 ? -9.479 0.833 3.899 1.00 93.19 174 GLU A CA 1
ATOM 1356 C C . GLU A 1 174 ? -9.349 0.136 5.252 1.00 93.19 174 GLU A C 1
ATOM 1358 O O . GLU A 1 174 ? -8.629 -0.857 5.383 1.00 93.19 174 GLU A O 1
ATOM 1363 N N . ALA A 1 175 ? -10.049 0.661 6.254 1.00 93.56 175 ALA A N 1
ATOM 1364 C CA . ALA A 1 175 ? -10.197 0.035 7.562 1.00 93.56 175 ALA A CA 1
ATOM 1365 C C . ALA A 1 175 ? -11.545 0.420 8.172 1.00 93.56 175 ALA A C 1
ATOM 1367 O O . ALA A 1 175 ? -11.988 1.564 8.032 1.00 93.56 175 ALA A O 1
ATOM 1368 N N . THR A 1 176 ? -12.163 -0.511 8.891 1.00 93.88 176 THR A N 1
ATOM 1369 C CA . THR A 1 176 ? -13.325 -0.232 9.738 1.00 93.88 176 THR A CA 1
ATOM 1370 C C . THR A 1 176 ? -12.900 -0.335 11.190 1.00 93.88 176 THR A C 1
ATOM 1372 O O . THR A 1 176 ? -12.384 -1.366 11.602 1.00 93.88 176 THR A O 1
ATOM 1375 N N . VAL A 1 177 ? -13.123 0.707 11.979 1.00 93.12 177 VAL A N 1
ATOM 1376 C CA . VAL A 1 177 ? -12.817 0.708 13.410 1.00 93.12 177 VAL A CA 1
ATOM 1377 C C . VAL A 1 177 ? -14.115 0.610 14.195 1.00 93.12 177 VAL A C 1
ATOM 1379 O O . VAL A 1 177 ? -15.012 1.427 14.006 1.00 93.12 177 VAL A O 1
ATOM 1382 N N . THR A 1 178 ? -14.205 -0.377 15.079 1.00 92.00 178 THR A N 1
ATOM 1383 C CA . THR A 1 178 ? -15.378 -0.617 15.932 1.00 92.00 178 THR A CA 1
ATOM 1384 C C . THR A 1 178 ? -15.017 -0.482 17.404 1.00 92.00 178 THR A C 1
ATOM 1386 O O . THR A 1 178 ? -13.902 -0.824 17.809 1.00 92.00 178 THR A O 1
ATOM 1389 N N . ASN A 1 179 ? -15.984 -0.054 18.212 1.00 89.19 179 ASN A N 1
ATOM 1390 C CA . ASN A 1 179 ? -15.903 -0.082 19.671 1.00 89.19 179 ASN A CA 1
ATOM 1391 C C . ASN A 1 179 ? -16.885 -1.128 20.234 1.00 89.19 179 ASN A C 1
ATOM 1393 O O . ASN A 1 179 ? -17.904 -1.432 19.618 1.00 89.19 179 ASN A O 1
ATOM 1397 N N . GLU A 1 180 ? -16.598 -1.674 21.414 1.00 83.69 180 GLU A N 1
ATOM 1398 C CA . GLU A 1 180 ? -17.460 -2.641 22.101 1.00 83.69 180 GLU A CA 1
ATOM 1399 C C . GLU A 1 180 ? -18.836 -2.044 22.438 1.00 83.69 180 GLU A C 1
ATOM 1401 O O . GLU A 1 180 ? -19.840 -2.749 22.384 1.00 83.69 180 GLU A O 1
ATOM 1406 N N . GLU A 1 181 ? -18.914 -0.731 22.676 1.00 81.25 181 GLU A N 1
ATOM 1407 C CA . GLU A 1 181 ? -20.183 -0.020 22.886 1.00 81.25 181 GLU A CA 1
ATOM 1408 C C . GLU A 1 181 ? -21.100 -0.042 21.651 1.00 81.25 181 GLU A C 1
ATOM 1410 O O . GLU A 1 181 ? -22.320 -0.101 21.788 1.00 81.25 181 GLU A O 1
ATOM 1415 N N . GLU A 1 182 ? -20.539 -0.054 20.439 1.00 74.94 182 GLU A N 1
ATOM 1416 C CA . GLU A 1 182 ? -21.318 -0.113 19.194 1.00 74.94 182 GLU A CA 1
ATOM 1417 C C . GLU A 1 182 ? -22.042 -1.459 19.047 1.00 74.94 182 GLU A C 1
ATOM 1419 O O . GLU A 1 182 ? -23.164 -1.523 18.543 1.00 74.94 182 GLU A O 1
ATOM 1424 N N . LEU A 1 183 ? -21.443 -2.537 19.566 1.00 72.94 183 LEU A N 1
ATOM 1425 C CA . LEU A 1 183 ? -22.062 -3.863 19.578 1.00 72.94 183 LEU A CA 1
ATOM 1426 C C . LEU A 1 183 ? -23.284 -3.923 20.504 1.00 72.94 183 LEU A C 1
ATOM 1428 O O . LEU A 1 183 ? -24.193 -4.712 20.252 1.00 72.94 183 LEU A O 1
ATOM 1432 N N . LEU A 1 184 ? -23.337 -3.086 21.548 1.00 78.25 184 LEU A N 1
ATOM 1433 C CA . LEU A 1 184 ? -24.458 -3.049 22.496 1.00 78.25 184 LEU A CA 1
ATOM 1434 C C . LEU A 1 184 ? -25.735 -2.456 21.889 1.00 78.25 184 LEU A C 1
ATOM 1436 O O . LEU A 1 184 ? -26.828 -2.732 22.379 1.00 78.25 184 LEU A O 1
ATOM 1440 N N . ILE A 1 185 ? -25.602 -1.650 20.834 1.00 79.25 185 ILE A N 1
ATOM 1441 C CA . ILE A 1 185 ? -26.719 -0.973 20.161 1.00 79.25 185 ILE A CA 1
ATOM 1442 C C . ILE A 1 185 ? -26.993 -1.532 18.758 1.00 79.25 185 ILE A C 1
ATOM 1444 O O . ILE A 1 185 ? -27.763 -0.941 17.998 1.00 79.25 185 ILE A O 1
ATOM 1448 N N . ALA A 1 186 ? -26.383 -2.669 18.405 1.00 72.19 186 ALA A N 1
ATOM 1449 C CA . ALA A 1 186 ? -26.603 -3.313 17.118 1.00 72.19 186 ALA A CA 1
ATOM 1450 C C . ALA A 1 186 ? -28.089 -3.706 16.946 1.00 72.19 186 ALA A C 1
ATOM 1452 O O . ALA A 1 186 ? -28.708 -4.208 17.891 1.00 72.19 186 ALA A O 1
ATOM 1453 N N . PRO A 1 187 ? -28.687 -3.506 15.755 1.00 73.62 187 PRO A N 1
ATOM 1454 C CA . PRO A 1 187 ? -30.082 -3.857 15.518 1.00 73.62 187 PRO A CA 1
ATOM 1455 C C . PRO A 1 187 ? -30.327 -5.343 15.789 1.00 73.62 187 PRO A C 1
ATOM 1457 O O . PRO A 1 187 ? -29.670 -6.206 15.211 1.00 73.62 187 PRO A O 1
ATOM 1460 N N . VAL A 1 188 ? -31.309 -5.648 16.640 1.00 76.94 188 VAL A N 1
ATOM 1461 C CA . VAL A 1 188 ? -31.662 -7.036 16.990 1.00 76.94 188 VAL A CA 1
ATOM 1462 C C . VAL A 1 188 ? -32.310 -7.763 15.800 1.00 76.94 188 VAL A C 1
ATOM 1464 O O . VAL A 1 188 ? -32.244 -8.988 15.709 1.00 76.94 188 VAL A O 1
ATOM 1467 N N . GLN A 1 189 ? -32.914 -7.019 14.865 1.00 77.38 189 GLN A N 1
ATOM 1468 C CA . GLN A 1 189 ? -33.475 -7.526 13.610 1.00 77.38 189 GLN A CA 1
ATOM 1469 C C . GLN A 1 189 ? -33.289 -6.511 12.466 1.00 77.38 189 GLN A C 1
ATOM 1471 O O . GLN A 1 189 ? -33.313 -5.304 12.722 1.00 77.38 189 GLN A O 1
ATOM 1476 N N . PRO A 1 190 ? -33.117 -6.971 11.211 1.00 73.50 190 PRO A N 1
ATOM 1477 C CA . PRO A 1 190 ? -33.092 -6.097 10.043 1.00 73.50 190 PRO A CA 1
ATOM 1478 C C . PRO A 1 190 ? -34.449 -5.41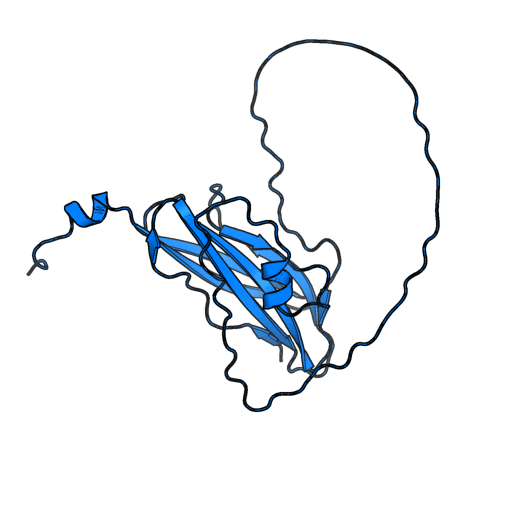3 9.842 1.00 73.50 190 PRO A C 1
ATOM 1480 O O . PRO A 1 190 ? -35.503 -6.010 10.064 1.00 73.50 190 PRO A O 1
ATOM 1483 N N . PHE A 1 191 ? -34.420 -4.160 9.397 1.00 72.31 191 PHE A N 1
ATOM 1484 C CA . PHE A 1 191 ? -35.633 -3.422 9.051 1.00 72.31 191 PHE A CA 1
ATOM 1485 C C . PHE A 1 191 ? -36.292 -4.065 7.817 1.00 72.31 191 PHE A C 1
ATOM 1487 O O . PHE A 1 191 ? -35.603 -4.348 6.835 1.00 72.31 191 PHE A O 1
ATOM 1494 N N . SER A 1 192 ? -37.598 -4.349 7.913 1.00 75.00 192 SER A N 1
ATOM 1495 C CA . SER A 1 192 ? -38.423 -4.985 6.868 1.00 75.00 192 SER A CA 1
ATOM 1496 C C . SER A 1 192 ? -39.165 -3.964 6.017 1.00 75.00 192 SER A C 1
ATOM 1498 O O . SER A 1 192 ? -39.596 -2.939 6.593 1.00 75.00 192 SER A O 1
#

Mean predicted aligned error: 14.93 Å

Sequence (192 aa):
ELKVSRMTNFGTLKQGESKRMIIWIENKGRIPQSLISCRLAGWVKDKQFSVEIPQKCENSPEAYLSSIPINQENLSKAEINSFNNDGGTTCESLNHTSIMKNGVIPDENLQNGESEQKDDMEQPIKHSNITAEIVIPPGEKIFVVIICTAVIQGHSKELLLLGFSDFTVGRYIEATVTNEEELLIAPVQPFS

Radius of gyration: 21.56 Å; Cα contacts (8 Å, |Δi|>4): 303; chains: 1; bounding box: 74×56×47 Å

Secondary structure (DSSP, 8-state):
-EEE-S--EEEEEETT-EEEEEEEEEE-SSS-EEEEEEEE-----STTEEEE--S-TTS-HHHHHHHS---STTBPPPEEPPP--S---PPPP-------------------------------------SS-EEE-TT-EEEEEEEEE--S-EEEEEEEEEEESS-EEEEEEEEEEE-HHHHHT--SS---

Nearest PDB structures (foldseek):
  7n6g-assembly1_3J  TM=8.104E-01  e=1.837E-03  Chlamydomonas reinhardtii
  5hcd-assembly1_A  TM=7.689E-01  e=9.147E-03  Homo sapiens
  5hce-assembly1_A  TM=7.635E-01  e=1.080E-02  Homo sapiens
  7op0-assembly1_A  TM=7.786E-01  e=3.650E-02  Homo sapiens
  7ad7-assembly1_A  TM=7.630E-01  e=2.925E-02  Homo sapiens

Organism: NCBI:txid85069

Solvent-accessible surface area (backbone atoms only — not comparable to full-atom values): 12445 Å² total; per-residue (Å²): 78,80,46,66,56,82,74,40,66,77,47,78,38,49,60,75,34,36,46,38,37,42,42,40,41,32,25,70,28,90,59,69,44,41,47,56,35,46,46,75,72,59,85,69,85,65,75,33,66,48,68,47,70,70,89,64,81,87,50,57,70,69,56,51,61,69,67,53,84,82,88,61,100,62,65,54,81,61,48,74,62,75,72,96,70,85,82,89,82,88,84,82,89,82,90,80,89,81,85,89,87,89,84,91,88,85,91,84,91,84,89,89,82,91,78,91,76,91,75,81,85,76,67,77,80,76,70,55,60,55,89,61,74,43,75,36,46,52,74,35,70,53,60,36,39,38,37,40,38,26,74,65,77,41,82,46,78,40,40,37,38,42,29,37,86,90,52,72,50,77,44,68,35,36,39,32,21,45,54,78,71,58,66,78,68,53,76,93,64,82,90,128

pLDDT: mean 70.43, std 24.05, range [25.98, 95.69]

Foldseek 3Di:
DKDKFADFEPEEDEAQAKAKEKIKIWAQDQAKWKFQWKFWPDPDPDPQKDKAFPPDQPDDPVRVVVPDDPPDDHYDDYDYGDDPDDDDDDDDDDDDDDDDDDDDDDDDDDDDDDDDDDDDPPPPPPGVGDPDIDIAHNRGMGIMMMMGRNNDAAKDKIWIWGDIPVDIDIDIHIYHYDYPVVVVPPDPDDDD